Protein AF-A0A8H3J5W1-F1 (afdb_monomer)

Mean predicted aligned error: 7.6 Å

Structure (mmCIF, N/CA/C/O backbone):
data_AF-A0A8H3J5W1-F1
#
_entry.id   AF-A0A8H3J5W1-F1
#
loop_
_atom_site.group_PDB
_atom_site.id
_atom_site.type_symbol
_atom_site.label_atom_id
_atom_site.label_alt_id
_atom_site.label_comp_id
_atom_site.label_asym_id
_atom_site.label_entity_id
_atom_site.label_seq_id
_atom_site.pdbx_PDB_ins_code
_atom_site.Cartn_x
_atom_site.Cartn_y
_atom_site.Cartn_z
_atom_site.occupancy
_atom_site.B_iso_or_equiv
_atom_site.auth_seq_id
_atom_site.auth_comp_id
_atom_site.auth_asym_id
_atom_site.auth_atom_id
_atom_site.pdbx_PDB_model_num
ATOM 1 N N . MET A 1 1 ? 31.456 -1.275 17.017 1.00 35.12 1 MET A N 1
ATOM 2 C CA . MET A 1 1 ? 30.785 -0.032 16.575 1.00 35.12 1 MET A CA 1
ATOM 3 C C . MET A 1 1 ? 30.225 -0.316 15.195 1.00 35.12 1 MET A C 1
ATOM 5 O O . MET A 1 1 ? 30.977 -0.271 14.233 1.00 35.12 1 MET A O 1
ATOM 9 N N . SER A 1 2 ? 28.972 -0.768 15.132 1.00 32.75 2 SER A N 1
ATOM 10 C CA . SER A 1 2 ? 28.334 -1.168 13.875 1.00 32.75 2 SER A CA 1
ATOM 11 C C . SER A 1 2 ? 27.840 0.088 13.162 1.00 32.75 2 SER A C 1
ATOM 13 O O . SER A 1 2 ? 27.071 0.863 13.729 1.00 32.75 2 SER A O 1
ATOM 15 N N . THR A 1 3 ? 28.378 0.346 11.978 1.00 39.34 3 THR A N 1
ATOM 16 C CA . THR A 1 3 ? 28.073 1.515 11.155 1.00 39.34 3 THR A CA 1
ATOM 17 C C . THR A 1 3 ? 26.647 1.376 10.625 1.00 39.34 3 THR A C 1
ATOM 19 O O . THR A 1 3 ? 26.357 0.417 9.914 1.00 39.34 3 THR A O 1
ATOM 22 N N . LEU A 1 4 ? 25.756 2.304 10.986 1.00 40.59 4 LEU A N 1
ATOM 23 C CA . LEU A 1 4 ? 24.394 2.354 10.449 1.00 40.59 4 LEU A CA 1
ATOM 24 C C . LEU A 1 4 ? 24.460 2.455 8.910 1.00 40.59 4 LEU A C 1
ATOM 26 O O . LEU A 1 4 ? 25.230 3.282 8.407 1.00 40.59 4 LEU A O 1
ATOM 30 N N . PRO A 1 5 ? 23.700 1.644 8.148 1.00 47.19 5 PRO A N 1
ATOM 31 C CA . PRO A 1 5 ? 23.577 1.849 6.709 1.00 47.19 5 PRO A CA 1
ATOM 32 C C . PRO A 1 5 ? 22.930 3.222 6.435 1.00 47.19 5 PRO A C 1
ATOM 34 O O . PRO A 1 5 ? 22.242 3.765 7.303 1.00 47.19 5 PRO A O 1
ATOM 37 N N . PRO A 1 6 ? 23.182 3.830 5.263 1.00 50.62 6 PRO A N 1
ATOM 38 C CA . PRO A 1 6 ? 22.786 5.207 4.994 1.00 50.62 6 PRO A CA 1
ATOM 39 C C . PRO A 1 6 ? 21.267 5.397 5.092 1.00 50.62 6 PRO A C 1
ATOM 41 O O . PRO A 1 6 ? 20.489 4.577 4.610 1.00 50.62 6 PRO A O 1
ATOM 44 N N . SER A 1 7 ? 20.863 6.529 5.671 1.00 61.12 7 SER A N 1
ATOM 45 C CA . SER A 1 7 ? 19.486 7.018 5.847 1.00 61.12 7 SER A CA 1
ATOM 46 C C . SER A 1 7 ? 18.760 7.363 4.530 1.00 61.12 7 SER A C 1
ATOM 48 O O . SER A 1 7 ? 17.902 8.243 4.506 1.00 61.12 7 SER A O 1
ATOM 50 N N . SER A 1 8 ? 19.127 6.732 3.416 1.00 70.06 8 SER A N 1
ATOM 51 C CA . SER A 1 8 ? 18.618 7.023 2.077 1.00 70.06 8 SER A CA 1
ATOM 52 C C . SER A 1 8 ? 17.483 6.077 1.677 1.00 70.06 8 SER A C 1
ATOM 54 O O . SER A 1 8 ? 17.463 4.908 2.059 1.00 70.06 8 SER A O 1
ATOM 56 N N . LEU A 1 9 ? 16.546 6.595 0.883 1.00 81.62 9 LEU A N 1
ATOM 57 C CA . LEU A 1 9 ? 15.467 5.818 0.266 1.00 81.62 9 LEU A CA 1
ATOM 58 C C . LEU A 1 9 ? 16.020 4.875 -0.814 1.00 81.62 9 LEU A C 1
ATOM 60 O O . LEU A 1 9 ? 17.091 5.125 -1.370 1.00 81.62 9 LEU A O 1
ATOM 64 N N . SER A 1 10 ? 15.272 3.823 -1.152 1.00 81.94 10 SER A N 1
ATOM 65 C CA . SER A 1 10 ? 15.642 2.915 -2.241 1.00 81.94 10 SER A CA 1
ATOM 66 C C . SER A 1 10 ? 15.654 3.607 -3.614 1.00 81.94 10 SER A C 1
ATOM 68 O O . SER A 1 10 ? 14.622 4.057 -4.126 1.00 81.94 10 SER A O 1
ATOM 70 N N . GLU A 1 11 ? 16.829 3.639 -4.250 1.00 83.25 11 GLU A N 1
ATOM 71 C CA . GLU A 1 11 ? 17.053 4.283 -5.553 1.00 83.25 11 GLU A CA 1
ATOM 72 C C . GLU A 1 11 ? 16.350 3.552 -6.710 1.00 83.25 11 GLU A C 1
ATOM 74 O O . GLU A 1 11 ? 15.863 4.183 -7.649 1.00 83.25 11 GLU A O 1
ATOM 79 N N . SER A 1 12 ? 16.222 2.224 -6.624 1.00 91.19 12 SER A N 1
ATOM 80 C CA . SER A 1 12 ? 15.598 1.396 -7.667 1.00 91.19 12 SER A CA 1
ATOM 81 C C . SER A 1 12 ? 14.166 0.989 -7.303 1.00 91.19 12 SER A C 1
ATOM 83 O O . SER A 1 12 ? 13.868 0.776 -6.121 1.00 91.19 12 SER A O 1
ATOM 85 N N . PRO A 1 13 ? 13.248 0.900 -8.282 1.00 93.50 13 PRO A N 1
ATOM 86 C CA . PRO A 1 13 ? 11.902 0.420 -8.010 1.00 93.50 13 PRO A CA 1
ATOM 87 C C . PRO A 1 13 ? 11.916 -1.071 -7.637 1.00 93.50 13 PRO A C 1
ATOM 89 O O . PRO A 1 13 ? 12.803 -1.809 -8.077 1.00 93.50 13 PRO A O 1
ATOM 92 N N . PRO A 1 14 ? 10.940 -1.540 -6.842 1.00 94.25 14 PRO A N 1
ATOM 93 C CA . PRO A 1 14 ? 10.837 -2.954 -6.510 1.00 94.25 14 PRO A CA 1
ATOM 94 C C . PRO A 1 14 ? 10.548 -3.793 -7.759 1.00 94.25 14 PRO A C 1
ATOM 96 O O . PRO A 1 14 ? 9.810 -3.340 -8.637 1.00 94.25 14 PRO A O 1
ATOM 99 N N . PRO A 1 15 ? 11.058 -5.033 -7.859 1.00 94.56 15 PRO A N 1
ATOM 100 C CA . PRO A 1 15 ? 10.679 -5.917 -8.956 1.00 94.56 15 PRO A CA 1
ATOM 101 C C . PRO A 1 15 ? 9.172 -6.197 -8.911 1.00 94.56 15 PRO A C 1
ATOM 103 O O . PRO A 1 15 ? 8.567 -6.203 -7.842 1.00 94.56 15 PRO A O 1
ATOM 106 N N . LEU A 1 16 ? 8.555 -6.494 -10.056 1.00 93.25 16 LEU A N 1
ATOM 107 C CA . LEU A 1 16 ? 7.112 -6.757 -10.123 1.00 93.25 16 LEU A CA 1
ATOM 108 C C . LEU A 1 16 ? 6.660 -7.855 -9.145 1.00 93.25 16 LEU A C 1
ATOM 110 O O . LEU A 1 16 ? 5.647 -7.700 -8.468 1.00 93.25 16 LEU A O 1
ATOM 114 N N . SER A 1 17 ? 7.454 -8.920 -9.013 1.00 94.12 17 SER A N 1
ATOM 115 C CA . SER A 1 17 ? 7.183 -10.026 -8.090 1.00 94.12 17 SER A CA 1
ATOM 116 C C . SER A 1 17 ? 7.111 -9.589 -6.624 1.00 94.12 17 SER A C 1
ATOM 118 O O . SER A 1 17 ? 6.420 -10.224 -5.833 1.00 94.12 17 SER A O 1
ATOM 120 N N . PHE A 1 18 ? 7.789 -8.496 -6.257 1.00 94.50 18 PHE A N 1
ATOM 121 C CA . PHE A 1 18 ? 7.660 -7.891 -4.936 1.00 94.50 18 PHE A CA 1
ATOM 122 C C . PHE A 1 18 ? 6.289 -7.239 -4.772 1.00 94.50 18 PHE A C 1
ATOM 124 O O . PHE A 1 18 ? 5.660 -7.436 -3.750 1.00 94.50 18 PHE A O 1
ATOM 131 N N . LEU A 1 19 ? 5.774 -6.517 -5.767 1.00 94.69 19 LEU A N 1
ATOM 132 C CA . LEU A 1 19 ? 4.463 -5.865 -5.664 1.00 94.69 19 LEU A CA 1
ATOM 133 C C . LEU A 1 19 ? 3.300 -6.875 -5.626 1.00 94.69 19 LEU A C 1
ATOM 135 O O . LEU A 1 19 ? 2.354 -6.686 -4.863 1.00 94.69 19 LEU A O 1
ATOM 139 N N . THR A 1 20 ? 3.362 -7.956 -6.408 1.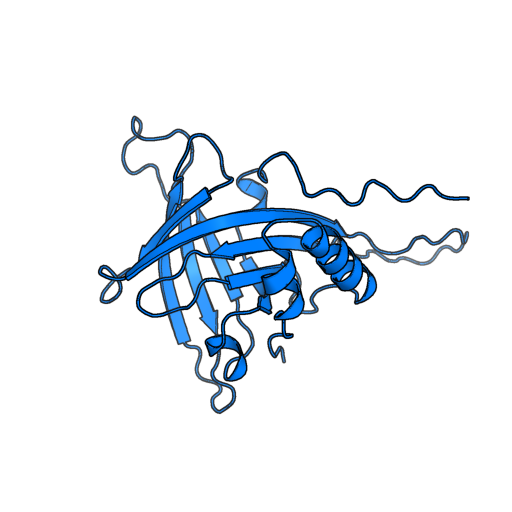00 96.12 20 THR A N 1
ATOM 140 C CA . THR A 1 20 ? 2.256 -8.927 -6.528 1.00 96.12 20 THR A CA 1
ATOM 141 C C . THR A 1 20 ? 1.896 -9.623 -5.211 1.00 96.12 20 THR A C 1
ATOM 143 O O . THR A 1 20 ? 2.741 -9.810 -4.332 1.00 96.12 20 THR A O 1
ATOM 146 N N . GLY A 1 21 ? 0.637 -10.042 -5.072 1.00 96.94 21 GLY A N 1
ATOM 147 C CA . GLY A 1 21 ? 0.104 -10.683 -3.868 1.00 96.94 21 GLY A CA 1
ATOM 148 C C . GLY A 1 21 ? -0.575 -9.700 -2.914 1.00 96.94 21 GLY A C 1
ATOM 149 O O . GLY A 1 21 ? -0.900 -8.574 -3.289 1.00 96.94 21 GLY A O 1
ATOM 150 N N . SER A 1 22 ? -0.829 -10.148 -1.683 1.00 97.50 22 SER A N 1
ATOM 151 C CA . SER A 1 22 ? -1.516 -9.341 -0.671 1.00 97.50 22 SER A CA 1
ATOM 152 C C . SER A 1 22 ? -0.554 -8.516 0.185 1.00 97.50 22 SER A C 1
ATOM 154 O O . SER A 1 22 ? 0.555 -8.950 0.502 1.00 97.50 22 SER A O 1
ATOM 156 N N . TRP A 1 23 ? -1.038 -7.348 0.592 1.00 97.88 23 TRP A N 1
ATOM 157 C CA . TRP A 1 23 ? -0.398 -6.379 1.468 1.00 97.88 23 TRP A CA 1
ATOM 158 C C . TRP A 1 23 ? -1.415 -5.851 2.475 1.00 97.88 23 TRP A C 1
ATOM 160 O O . TRP A 1 23 ? -2.570 -5.617 2.127 1.00 97.88 23 TRP A O 1
ATOM 170 N N . TYR A 1 24 ? -0.994 -5.629 3.711 1.00 97.69 24 TYR A N 1
ATOM 171 C CA . TYR A 1 24 ? -1.766 -4.926 4.727 1.00 97.69 24 TYR A CA 1
ATOM 172 C C . TYR A 1 24 ? -1.291 -3.483 4.827 1.00 97.69 24 TYR A C 1
ATOM 174 O O . TYR A 1 24 ? -0.089 -3.236 4.909 1.00 97.69 24 TYR A O 1
ATOM 182 N N . VAL A 1 25 ? -2.230 -2.539 4.872 1.00 97.88 25 VAL A N 1
ATOM 183 C CA . VAL A 1 25 ? -1.915 -1.139 5.179 1.00 97.88 25 VAL A CA 1
ATOM 184 C C . VAL A 1 25 ? -1.840 -0.995 6.694 1.00 97.88 25 VAL A C 1
ATOM 186 O O . VAL A 1 25 ? -2.838 -1.193 7.387 1.00 97.88 25 VAL A O 1
ATOM 189 N N . THR A 1 26 ? -0.654 -0.685 7.215 1.00 96.81 26 THR A N 1
ATOM 190 C CA . THR A 1 26 ? -0.397 -0.617 8.666 1.00 96.81 26 THR A CA 1
ATOM 191 C C . THR A 1 26 ? -0.264 0.811 9.169 1.00 96.81 26 THR A C 1
ATOM 193 O O . THR A 1 26 ? -0.678 1.102 10.288 1.00 96.81 26 THR A O 1
ATOM 196 N N . TYR A 1 27 ? 0.219 1.721 8.326 1.00 97.25 27 TYR A N 1
ATOM 197 C CA . TYR A 1 27 ? 0.215 3.157 8.585 1.00 97.25 27 TYR A CA 1
ATOM 198 C C . TYR A 1 27 ? -0.298 3.905 7.367 1.00 97.25 27 TYR A C 1
ATOM 200 O O . TYR A 1 27 ? -0.093 3.465 6.238 1.00 97.25 27 TYR A O 1
ATOM 208 N N . SER A 1 28 ? -0.940 5.045 7.598 1.00 97.56 28 SER A N 1
ATOM 209 C CA . SER A 1 28 ? -1.439 5.896 6.525 1.00 97.56 28 SER A CA 1
ATOM 210 C C . SER A 1 28 ? -1.547 7.353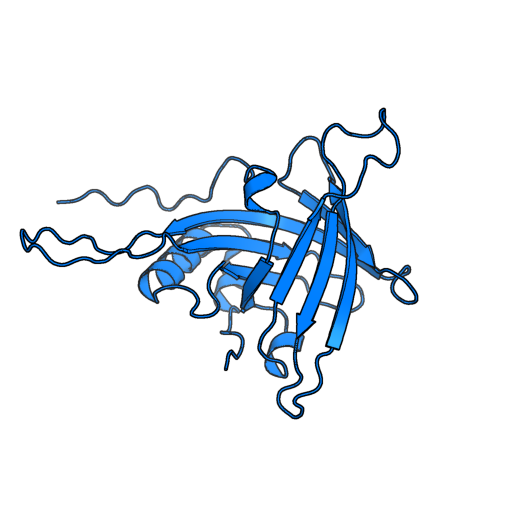 6.951 1.00 97.56 28 SER A C 1
ATOM 212 O O . SER A 1 28 ? -1.649 7.660 8.139 1.00 97.56 28 SER A O 1
ATOM 214 N N . THR A 1 29 ? -1.555 8.261 5.981 1.00 96.69 29 THR A N 1
ATOM 215 C CA . THR A 1 29 ? -1.987 9.652 6.165 1.00 96.69 29 THR A CA 1
ATOM 216 C C . THR A 1 29 ? -3.421 9.902 5.678 1.00 96.69 29 THR A C 1
ATOM 218 O O . THR A 1 29 ? -3.970 10.978 5.924 1.00 96.69 29 THR A O 1
ATOM 221 N N . LEU A 1 30 ? -4.054 8.942 4.995 1.00 95.31 30 LEU A N 1
ATOM 222 C CA . LEU A 1 30 ? -5.377 9.094 4.390 1.00 95.31 30 LEU A CA 1
ATOM 223 C C . LEU A 1 30 ? -6.479 9.045 5.464 1.00 95.31 30 LEU A C 1
ATOM 225 O O . LEU A 1 30 ? -6.696 7.997 6.074 1.00 95.31 30 LEU A O 1
ATOM 229 N N . PRO A 1 31 ? -7.248 10.132 5.687 1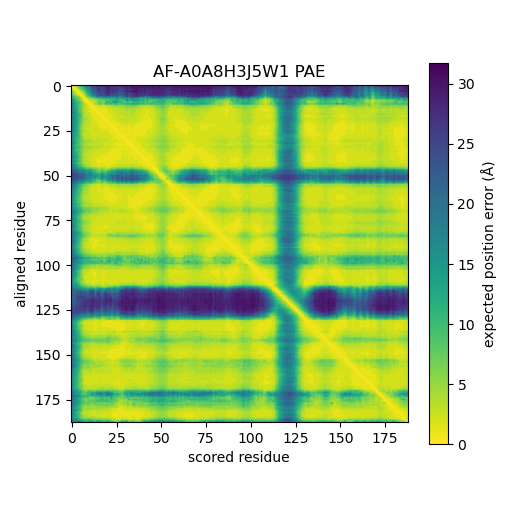.00 94.75 31 PRO A N 1
ATOM 230 C CA . PRO A 1 31 ? -8.199 10.204 6.799 1.00 94.75 31 PRO A CA 1
ATOM 231 C C . PRO A 1 31 ? -9.271 9.115 6.798 1.00 94.75 31 PRO A C 1
ATOM 233 O O . PRO A 1 31 ? -9.753 8.744 7.864 1.00 94.75 31 PRO A O 1
ATOM 236 N N . MET A 1 32 ? -9.631 8.582 5.627 1.00 94.25 32 MET A N 1
ATOM 237 C CA . MET A 1 32 ? -10.650 7.539 5.526 1.00 94.25 32 MET A CA 1
ATOM 238 C C . MET A 1 32 ? -10.279 6.267 6.294 1.00 94.25 32 MET A C 1
ATOM 240 O O . MET A 1 32 ? -11.175 5.568 6.753 1.00 94.25 32 MET A O 1
ATOM 244 N N . TRP A 1 33 ? -8.994 5.975 6.507 1.00 96.81 33 TRP A N 1
ATOM 245 C CA . TRP A 1 33 ? -8.581 4.798 7.276 1.00 96.81 33 TRP A CA 1
ATOM 246 C C . TRP A 1 33 ? -8.707 4.961 8.792 1.00 96.81 33 TRP A C 1
ATOM 248 O O . TRP A 1 33 ? -8.592 3.970 9.503 1.00 96.81 33 TRP A O 1
ATOM 258 N N . LYS A 1 34 ? -9.031 6.158 9.300 1.00 97.00 34 LYS A N 1
ATOM 259 C CA . LYS A 1 34 ? -9.279 6.377 10.738 1.00 97.00 34 LYS A CA 1
ATOM 260 C C . LYS A 1 34 ? -10.555 5.700 11.238 1.00 97.00 34 LYS A C 1
ATOM 262 O O . LYS A 1 34 ? -10.616 5.301 12.393 1.00 97.00 34 LYS A O 1
ATOM 267 N N . ASP A 1 35 ? -11.544 5.540 10.358 1.00 97.12 35 ASP A N 1
ATOM 268 C CA . ASP A 1 35 ? -12.843 4.934 10.678 1.00 97.12 35 ASP A CA 1
ATOM 269 C C . ASP A 1 35 ? -12.988 3.509 10.107 1.00 97.12 35 ASP A C 1
ATOM 271 O O . ASP A 1 35 ? -14.088 2.943 10.069 1.00 97.12 35 ASP A O 1
ATOM 275 N N . ASN A 1 36 ? -11.883 2.907 9.651 1.00 98.00 36 ASN A N 1
ATOM 276 C CA . ASN A 1 36 ? -11.842 1.568 9.067 1.00 98.00 36 ASN A CA 1
ATOM 277 C C . ASN A 1 36 ? -10.701 0.728 9.668 1.00 98.00 36 ASN A C 1
ATOM 279 O O . ASN A 1 36 ? -9.806 1.239 10.332 1.00 98.00 36 ASN A O 1
ATOM 283 N N . ARG A 1 37 ? -10.748 -0.585 9.442 1.00 97.88 37 ARG A N 1
ATOM 284 C CA . ARG A 1 37 ? -9.752 -1.554 9.907 1.00 97.88 37 ARG A CA 1
ATOM 285 C C . ARG A 1 37 ? -9.498 -2.652 8.886 1.00 97.88 37 ARG A C 1
ATOM 287 O O . ARG A 1 37 ? -10.283 -2.822 7.949 1.00 97.88 37 ARG A O 1
ATOM 294 N N . ASN A 1 38 ? -8.458 -3.446 9.146 1.00 97.06 38 ASN A N 1
ATOM 295 C CA . ASN A 1 38 ? -8.116 -4.647 8.376 1.00 97.06 38 ASN A CA 1
ATOM 296 C C . ASN A 1 38 ? -7.971 -4.353 6.875 1.00 97.06 38 ASN A C 1
ATOM 298 O O . ASN A 1 38 ? -8.428 -5.133 6.041 1.00 97.06 38 ASN A O 1
ATOM 302 N N . VAL A 1 39 ? -7.374 -3.203 6.547 1.00 98.19 39 VAL A N 1
ATOM 303 C CA . VAL A 1 39 ? -7.182 -2.766 5.164 1.00 98.19 39 VAL A CA 1
ATOM 304 C C . VAL A 1 39 ? -6.150 -3.675 4.503 1.00 98.19 39 VAL A C 1
ATOM 306 O O . VAL A 1 39 ? -4.991 -3.720 4.922 1.00 98.19 39 VAL A O 1
ATOM 309 N N . ARG A 1 40 ? -6.585 -4.409 3.482 1.00 98.19 40 ARG A N 1
ATOM 310 C CA . ARG A 1 40 ? -5.766 -5.325 2.693 1.00 98.19 40 ARG A CA 1
ATOM 311 C C . ARG A 1 40 ? -5.879 -4.972 1.222 1.00 98.19 40 ARG A C 1
ATOM 313 O O . ARG A 1 40 ? -6.981 -4.783 0.727 1.00 98.19 40 ARG A O 1
ATOM 320 N N . ILE A 1 41 ? -4.756 -4.934 0.528 1.00 98.38 41 ILE A N 1
ATOM 321 C CA . ILE A 1 41 ? -4.675 -4.691 -0.908 1.00 98.38 41 ILE A CA 1
ATOM 322 C C . ILE A 1 41 ? -4.085 -5.934 -1.557 1.00 98.38 41 ILE A C 1
ATOM 324 O O . ILE A 1 41 ? -3.131 -6.502 -1.033 1.00 98.38 41 ILE A O 1
ATOM 328 N N . THR A 1 42 ? -4.665 -6.398 -2.659 1.00 98.56 42 THR A N 1
ATOM 329 C CA . THR A 1 42 ? -4.162 -7.557 -3.400 1.00 98.56 42 THR A CA 1
ATOM 330 C C . THR A 1 42 ? -3.940 -7.192 -4.854 1.00 98.56 42 THR A C 1
ATOM 332 O O . THR A 1 42 ? -4.891 -6.851 -5.552 1.00 98.56 42 THR A O 1
ATOM 335 N N . TYR A 1 43 ? -2.693 -7.335 -5.302 1.00 98.12 43 TYR A N 1
ATOM 336 C CA . TYR A 1 43 ? -2.282 -7.083 -6.678 1.00 98.12 43 TYR A CA 1
ATOM 337 C C . TYR A 1 43 ? -2.113 -8.395 -7.444 1.00 98.12 43 TYR A C 1
ATOM 339 O O . TYR A 1 43 ? -1.307 -9.247 -7.057 1.00 98.12 43 TYR A O 1
ATOM 347 N N . THR A 1 44 ? -2.845 -8.553 -8.548 1.00 97.94 44 THR A N 1
ATOM 348 C CA . THR A 1 44 ? -2.760 -9.739 -9.419 1.00 97.94 44 THR A CA 1
ATOM 349 C C . THR A 1 44 ? -2.390 -9.337 -10.837 1.00 97.94 44 THR A C 1
ATOM 351 O O . THR A 1 44 ? -3.047 -8.483 -11.424 1.00 97.94 44 THR A O 1
ATOM 354 N N . GLU A 1 45 ? -1.372 -9.965 -11.425 1.00 96.00 45 GLU A N 1
ATOM 355 C CA . GLU A 1 45 ? -1.004 -9.700 -12.817 1.00 96.00 45 GLU A CA 1
ATOM 356 C C . GLU A 1 45 ? -2.164 -9.995 -13.772 1.00 96.00 45 GLU A C 1
ATOM 358 O O . GLU A 1 45 ? -2.776 -11.066 -13.747 1.00 96.00 45 GLU A O 1
ATOM 363 N N . LEU A 1 46 ? -2.461 -9.032 -14.641 1.00 93.00 46 LEU A N 1
ATOM 364 C CA . LEU A 1 46 ? -3.417 -9.204 -15.720 1.00 93.00 46 LEU A CA 1
ATOM 365 C C . LEU A 1 46 ? -2.693 -9.626 -16.999 1.00 93.00 46 LEU A C 1
ATOM 367 O O . LEU A 1 46 ? -1.611 -9.111 -17.298 1.00 93.00 46 LEU A O 1
ATOM 371 N N . PRO A 1 47 ? -3.324 -10.480 -17.825 1.00 86.38 47 PRO A N 1
ATOM 372 C CA . PRO A 1 47 ? -2.810 -10.790 -19.148 1.00 86.38 47 PRO A CA 1
ATOM 373 C C . PRO A 1 47 ? -2.547 -9.516 -19.970 1.00 86.38 47 PRO A C 1
ATOM 375 O O . PRO A 1 47 ? -3.298 -8.535 -19.843 1.00 86.38 47 PRO A O 1
ATOM 378 N N . PRO A 1 48 ? -1.534 -9.522 -20.857 1.00 78.38 48 PRO A N 1
ATOM 379 C CA . PRO A 1 48 ? -1.238 -8.384 -21.712 1.00 78.38 48 PRO A CA 1
ATOM 380 C C . PRO A 1 48 ? -2.478 -7.972 -22.505 1.00 78.38 48 PRO A C 1
ATOM 382 O O . PRO A 1 48 ? -3.049 -8.759 -23.257 1.00 78.38 48 PRO A O 1
ATOM 385 N N . SER A 1 49 ? -2.899 -6.718 -22.353 1.00 71.00 49 SER A N 1
ATOM 386 C CA . SER A 1 49 ? -4.058 -6.199 -23.094 1.00 71.00 49 SER A CA 1
ATOM 387 C C . SER A 1 49 ? -3.767 -5.934 -24.569 1.00 71.00 49 SER A C 1
ATOM 389 O O . SER A 1 49 ? -4.675 -5.942 -25.395 1.00 71.00 49 SER A O 1
ATOM 391 N N . ASN A 1 50 ? -2.489 -5.721 -24.882 1.00 69.75 50 ASN A N 1
ATOM 392 C CA . ASN A 1 50 ? -1.916 -5.666 -26.214 1.00 69.75 50 ASN A CA 1
ATOM 393 C C . ASN A 1 50 ? -0.435 -6.080 -26.079 1.00 69.75 50 ASN A C 1
ATOM 395 O O . ASN A 1 50 ? 0.285 -5.416 -25.330 1.00 69.75 50 ASN A O 1
ATOM 399 N N . PRO A 1 51 ? 0.037 -7.128 -26.780 1.00 62.94 51 PRO A N 1
ATOM 400 C CA . PRO A 1 51 ? 1.430 -7.584 -26.714 1.00 62.94 51 PRO A CA 1
ATOM 401 C C . PRO A 1 51 ? 2.481 -6.511 -27.050 1.00 62.94 51 PRO A C 1
ATOM 403 O O . PRO A 1 51 ? 3.644 -6.681 -26.710 1.00 62.94 51 PRO A O 1
ATOM 406 N N . ALA A 1 52 ? 2.088 -5.418 -27.713 1.00 66.56 52 ALA A N 1
ATOM 407 C CA . ALA A 1 52 ? 2.984 -4.342 -28.137 1.00 66.56 52 ALA A CA 1
ATOM 408 C C . ALA A 1 52 ? 2.998 -3.100 -27.217 1.00 66.56 52 ALA A C 1
ATOM 410 O O . ALA A 1 52 ? 3.732 -2.160 -27.504 1.00 66.56 52 ALA A O 1
ATOM 411 N N . ALA A 1 53 ? 2.167 -3.041 -26.165 1.00 63.09 53 ALA A N 1
ATOM 412 C CA . ALA A 1 53 ? 1.904 -1.789 -25.437 1.00 63.09 53 ALA A CA 1
ATOM 413 C C . ALA A 1 53 ? 2.809 -1.527 -24.216 1.00 63.09 53 ALA A C 1
ATOM 415 O O . ALA A 1 53 ? 3.048 -0.370 -23.891 1.00 63.09 53 ALA A O 1
ATOM 416 N N . SER A 1 54 ? 3.299 -2.566 -23.537 1.00 67.81 54 SER A N 1
ATOM 417 C CA . SER A 1 54 ? 4.291 -2.474 -22.453 1.00 67.81 54 SER A CA 1
ATOM 418 C C . SER A 1 54 ? 4.817 -3.873 -22.134 1.00 67.81 54 SER A C 1
ATOM 420 O O . SER A 1 54 ? 4.067 -4.846 -22.233 1.00 67.81 54 SER A O 1
ATOM 422 N N . SER A 1 55 ? 6.089 -3.985 -21.747 1.00 81.44 55 SER A N 1
ATOM 423 C CA . SER A 1 55 ? 6.650 -5.226 -21.196 1.00 81.44 55 SER A CA 1
ATOM 424 C C . SER A 1 55 ? 6.198 -5.486 -19.756 1.00 81.44 55 SER A C 1
ATOM 426 O O . SER A 1 55 ? 6.307 -6.615 -19.285 1.00 81.44 55 SER A O 1
ATOM 428 N N . ILE A 1 56 ? 5.691 -4.460 -19.065 1.00 89.50 56 ILE A N 1
ATOM 429 C CA . ILE A 1 56 ? 5.205 -4.558 -17.690 1.00 89.50 56 ILE A CA 1
ATOM 430 C C . ILE A 1 56 ? 3.692 -4.821 -17.731 1.00 89.50 56 ILE A C 1
ATOM 432 O O . ILE A 1 56 ? 2.951 -4.038 -18.342 1.00 89.50 56 ILE A O 1
ATOM 436 N N . PRO A 1 57 ? 3.205 -5.915 -17.117 1.00 92.31 57 PRO A N 1
ATOM 437 C CA . PRO A 1 57 ? 1.784 -6.219 -17.078 1.00 92.31 57 PRO A CA 1
ATOM 438 C C . PRO A 1 57 ? 1.029 -5.188 -16.234 1.00 92.31 57 PRO A C 1
ATOM 440 O O . PRO A 1 57 ? 1.553 -4.608 -15.285 1.00 92.31 57 PRO A O 1
ATOM 443 N N . ARG A 1 58 ? -0.245 -4.986 -16.576 1.00 94.75 58 ARG A N 1
ATOM 444 C CA . ARG A 1 58 ? -1.184 -4.273 -15.700 1.00 94.75 58 ARG A CA 1
ATOM 445 C C . ARG A 1 58 ? -1.554 -5.158 -14.519 1.00 94.75 58 ARG A C 1
ATOM 447 O O . ARG A 1 58 ? -1.491 -6.380 -14.642 1.00 94.75 58 ARG A O 1
ATOM 454 N N . LEU A 1 59 ? -2.030 -4.559 -13.437 1.00 96.69 59 LEU A N 1
ATOM 455 C CA . LEU A 1 59 ? -2.440 -5.295 -12.243 1.00 96.69 59 LEU A CA 1
ATOM 456 C C . LEU A 1 59 ? -3.936 -5.117 -11.982 1.00 96.69 59 LEU A C 1
ATOM 458 O O . LEU A 1 59 ? -4.486 -4.033 -12.154 1.00 96.69 59 LEU A O 1
ATOM 462 N N . ASP A 1 60 ? -4.603 -6.203 -11.608 1.00 97.62 60 ASP A N 1
ATOM 463 C CA . ASP A 1 60 ? -5.865 -6.162 -10.882 1.00 97.62 60 ASP A CA 1
ATOM 464 C C . ASP A 1 60 ? -5.563 -5.710 -9.459 1.00 97.62 60 ASP A C 1
ATOM 466 O O . ASP A 1 60 ? -4.704 -6.309 -8.812 1.00 97.62 60 ASP A O 1
ATOM 470 N N . ASP A 1 61 ? -6.262 -4.679 -9.000 1.00 97.94 61 ASP A N 1
ATOM 471 C CA . ASP A 1 61 ? -6.161 -4.171 -7.635 1.00 97.94 61 ASP A CA 1
ATOM 472 C C . ASP A 1 61 ? -7.482 -4.411 -6.907 1.00 97.94 61 ASP A C 1
ATOM 474 O O . ASP A 1 61 ? -8.538 -3.910 -7.320 1.00 97.94 61 ASP A O 1
ATOM 478 N N . LEU A 1 62 ? -7.407 -5.193 -5.831 1.00 98.25 62 LEU A N 1
ATOM 479 C CA . LEU A 1 62 ? -8.488 -5.440 -4.893 1.00 98.25 62 LEU A CA 1
ATOM 480 C C . LEU A 1 62 ? -8.119 -4.917 -3.503 1.00 98.25 62 LEU A C 1
ATOM 482 O O . LEU A 1 62 ? -7.361 -5.557 -2.773 1.00 98.25 62 LEU A O 1
ATOM 486 N N . VAL A 1 63 ? -8.751 -3.815 -3.105 1.00 97.81 63 VAL A N 1
ATOM 487 C CA . VAL A 1 63 ? -8.714 -3.300 -1.735 1.00 97.81 63 VAL A CA 1
ATOM 488 C C . VAL A 1 63 ? -9.918 -3.821 -0.958 1.00 97.81 63 VAL A C 1
ATOM 490 O O . VAL A 1 63 ? -11.066 -3.629 -1.361 1.00 97.81 63 VAL A O 1
ATOM 493 N N . GLU A 1 64 ? -9.671 -4.420 0.196 1.00 98.19 64 GLU A N 1
ATOM 494 C CA . GLU A 1 64 ? -10.667 -4.912 1.140 1.00 98.19 64 GLU A CA 1
ATOM 495 C C . GLU A 1 64 ? -10.483 -4.235 2.495 1.00 98.19 64 GLU A C 1
ATOM 497 O O . GLU A 1 64 ? -9.362 -4.065 2.966 1.00 98.19 64 GLU A O 1
ATOM 502 N N . TYR A 1 65 ? -11.580 -3.853 3.143 1.00 98.12 65 TYR A N 1
ATOM 503 C CA . TYR A 1 65 ? -11.540 -3.248 4.476 1.00 98.12 65 TYR A CA 1
ATOM 504 C C . TYR A 1 65 ? -12.879 -3.395 5.201 1.00 98.12 65 TYR A C 1
ATO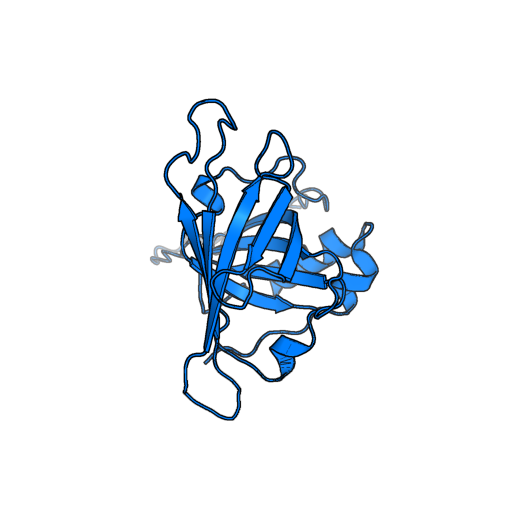M 506 O O . TYR A 1 65 ? -13.907 -3.714 4.598 1.00 98.12 65 TYR A O 1
ATOM 514 N N . GLN A 1 66 ? -12.889 -3.124 6.506 1.00 98.25 66 GLN A N 1
ATOM 515 C CA . GLN A 1 66 ? -14.099 -3.138 7.332 1.00 98.25 66 GLN A CA 1
ATOM 516 C C . GLN A 1 66 ? -14.275 -1.793 8.053 1.00 98.25 66 GLN A C 1
ATOM 518 O O . GLN A 1 66 ? -13.327 -1.332 8.688 1.00 98.25 66 GLN A O 1
ATOM 523 N N . PRO A 1 67 ? -15.463 -1.160 8.026 1.00 98.06 67 PRO A N 1
ATOM 524 C CA . PRO A 1 67 ? -15.753 -0.009 8.887 1.00 98.06 67 PRO A CA 1
ATOM 525 C C . PRO A 1 67 ? -15.656 -0.389 10.360 1.00 98.06 67 PRO A C 1
ATOM 527 O O . PRO A 1 67 ? -16.166 -1.439 10.726 1.00 98.06 67 PRO A O 1
ATOM 530 N N . LEU A 1 68 ? -15.102 0.457 11.234 1.00 97.50 68 LEU A N 1
ATOM 531 C CA . LEU A 1 68 ? -14.988 0.148 12.673 1.00 97.50 68 LEU A CA 1
ATOM 532 C C . LEU A 1 68 ? -16.330 -0.232 13.324 1.00 97.50 68 LEU A C 1
ATOM 534 O O . LEU A 1 68 ? -16.371 -1.086 14.201 1.00 97.50 68 LEU A O 1
ATOM 538 N N . ALA A 1 69 ? -17.432 0.339 12.837 1.00 97.12 69 ALA A N 1
ATOM 539 C CA . ALA A 1 69 ? -18.786 0.074 13.321 1.00 97.12 69 ALA A CA 1
ATOM 540 C C . ALA A 1 69 ? -19.474 -1.163 12.694 1.00 97.12 69 ALA A C 1
ATOM 542 O O . ALA A 1 69 ? -20.673 -1.359 12.890 1.00 97.12 69 ALA A O 1
ATOM 543 N N . SER A 1 70 ? -18.782 -1.969 11.880 1.00 97.12 70 SER A N 1
ATOM 544 C CA . SER A 1 70 ? -19.372 -3.124 11.189 1.00 97.12 70 SER A CA 1
ATOM 545 C C . SER A 1 70 ? -18.353 -4.233 10.920 1.00 97.12 70 SER A C 1
ATOM 547 O O . SER A 1 70 ? -17.170 -3.977 10.730 1.00 97.12 70 SER A O 1
ATOM 549 N N . ASP A 1 71 ? -18.815 -5.479 10.825 1.00 95.81 71 ASP A N 1
ATOM 550 C CA . ASP A 1 71 ? -17.999 -6.606 10.344 1.00 95.81 71 ASP A CA 1
ATOM 551 C C . ASP A 1 71 ? -18.123 -6.837 8.835 1.00 95.81 71 ASP A C 1
ATOM 553 O O . ASP A 1 71 ? -17.429 -7.684 8.267 1.00 95.81 71 ASP A O 1
ATOM 557 N N . LYS A 1 72 ? -18.983 -6.074 8.148 1.00 97.69 72 LYS A N 1
ATOM 558 C CA . LYS A 1 72 ? -19.146 -6.198 6.701 1.00 97.69 72 LYS A CA 1
ATOM 559 C C . LYS A 1 72 ? -17.867 -5.769 5.983 1.00 97.69 72 LYS A C 1
ATOM 561 O O . LYS A 1 72 ? -17.440 -4.621 6.098 1.00 97.69 72 LYS A O 1
ATOM 566 N N . ILE A 1 73 ? -17.331 -6.674 5.168 1.00 98.06 73 ILE A N 1
ATOM 567 C CA . ILE A 1 73 ? -16.220 -6.387 4.261 1.00 98.06 73 ILE A CA 1
ATOM 568 C C . ILE A 1 73 ? -16.731 -5.506 3.116 1.00 98.06 73 ILE A C 1
ATOM 570 O O . ILE A 1 73 ? -17.736 -5.812 2.465 1.00 98.06 73 ILE A O 1
ATOM 574 N N . LYS A 1 74 ? -16.048 -4.385 2.898 1.00 97.56 74 LYS A N 1
ATOM 575 C CA . LYS A 1 74 ? -16.195 -3.517 1.731 1.00 97.56 74 LYS A CA 1
ATOM 576 C C . LYS A 1 74 ? -15.031 -3.757 0.783 1.00 97.56 74 LYS A C 1
ATOM 578 O O . LYS A 1 74 ? -13.926 -4.046 1.234 1.00 97.56 74 LYS A O 1
ATOM 583 N N . THR A 1 75 ? -15.293 -3.596 -0.510 1.00 97.12 75 THR A N 1
ATOM 584 C CA . THR A 1 75 ? -14.285 -3.760 -1.555 1.00 97.12 75 THR A CA 1
ATOM 585 C C . THR A 1 75 ? -14.204 -2.530 -2.449 1.00 97.12 75 THR A C 1
ATOM 587 O O . THR A 1 75 ? -15.208 -1.862 -2.715 1.00 97.12 75 THR A O 1
ATOM 590 N N . VAL A 1 76 ? -12.997 -2.234 -2.916 1.00 95.56 76 VAL A N 1
ATOM 591 C CA . VAL A 1 76 ? -12.713 -1.294 -3.999 1.00 95.56 76 VAL A CA 1
ATOM 592 C C . VAL A 1 76 ? -11.869 -2.051 -5.011 1.00 95.56 76 VAL A C 1
ATOM 594 O O . VAL A 1 76 ? -10.877 -2.669 -4.649 1.00 95.56 76 VAL A O 1
ATOM 597 N N . HIS A 1 77 ? -12.305 -2.047 -6.268 1.00 96.81 77 HIS A N 1
ATOM 598 C CA . HIS A 1 77 ? -11.617 -2.753 -7.344 1.00 96.81 77 HIS A CA 1
ATOM 599 C C . HIS A 1 77 ? -11.149 -1.760 -8.399 1.00 96.81 77 HIS A C 1
ATOM 601 O O . HIS A 1 77 ? -11.927 -0.887 -8.809 1.00 96.81 77 HIS A O 1
ATOM 607 N N . GLY A 1 78 ? -9.937 -1.953 -8.902 1.00 96.44 78 GLY A N 1
ATOM 608 C CA . GLY A 1 78 ? -9.348 -1.142 -9.956 1.00 96.44 78 GLY A CA 1
ATOM 609 C C . GLY A 1 78 ? -8.404 -1.917 -10.865 1.00 96.44 78 GLY A C 1
ATOM 610 O O . GLY A 1 78 ? -8.346 -3.148 -10.844 1.00 96.44 78 GLY A O 1
ATOM 611 N N . ILE A 1 79 ? -7.746 -1.175 -11.747 1.00 96.62 79 ILE A N 1
ATOM 612 C CA . ILE A 1 79 ? -6.637 -1.643 -12.571 1.00 96.62 79 ILE A CA 1
ATOM 613 C C . ILE A 1 79 ? -5.511 -0.632 -12.438 1.00 96.62 79 ILE A C 1
ATOM 615 O O . ILE A 1 79 ? -5.732 0.537 -12.759 1.00 96.62 79 ILE A O 1
ATOM 619 N N . ASP A 1 80 ? -4.324 -1.102 -12.080 1.00 96.75 80 ASP A N 1
ATOM 620 C CA . ASP A 1 80 ? -3.092 -0.327 -12.178 1.00 96.75 80 ASP A CA 1
ATOM 621 C C . ASP A 1 80 ? -2.433 -0.549 -13.533 1.00 96.75 80 ASP A C 1
ATOM 623 O O . ASP A 1 80 ? -2.272 -1.681 -14.005 1.00 96.75 80 ASP A O 1
ATOM 627 N N . SER A 1 81 ? -2.051 0.547 -14.177 1.00 95.12 81 SER A N 1
ATOM 628 C CA . SER A 1 81 ? -1.223 0.543 -15.382 1.00 95.12 81 SER A CA 1
ATOM 629 C C . SER A 1 81 ? 0.116 1.206 -15.073 1.00 95.12 81 SER A C 1
ATOM 631 O O . SER A 1 81 ? 0.109 2.236 -14.408 1.00 95.12 81 SER A O 1
ATOM 633 N N . PRO A 1 82 ? 1.252 0.666 -15.541 1.00 94.00 82 PRO A N 1
ATOM 634 C CA . PRO A 1 82 ? 2.544 1.311 -15.325 1.00 94.00 82 PRO A CA 1
ATOM 635 C C . PRO A 1 82 ? 2.557 2.688 -16.004 1.00 94.00 82 PRO A C 1
ATOM 637 O O . PRO A 1 82 ? 2.212 2.799 -17.183 1.00 94.00 82 PRO A O 1
ATOM 640 N N . SER A 1 83 ? 2.963 3.726 -15.271 1.00 93.75 83 SER A N 1
ATOM 641 C CA . SER A 1 83 ? 3.032 5.111 -15.772 1.00 93.75 83 SER A CA 1
ATOM 642 C C . SER A 1 83 ? 4.347 5.429 -16.491 1.00 93.75 83 SER A C 1
ATOM 644 O O . SER A 1 83 ? 4.517 6.521 -17.032 1.00 93.75 83 SER A O 1
ATOM 646 N N . GLY A 1 84 ? 5.294 4.489 -16.498 1.00 89.00 84 GLY A N 1
ATOM 647 C CA . GLY A 1 84 ? 6.623 4.652 -17.077 1.00 89.00 84 GLY A CA 1
ATOM 648 C C . GLY A 1 84 ? 7.193 3.347 -17.626 1.00 89.00 84 GLY A C 1
ATOM 649 O O . GLY A 1 84 ? 6.467 2.427 -17.999 1.00 89.00 84 GLY A O 1
ATOM 650 N N . THR A 1 85 ? 8.522 3.282 -17.701 1.00 88.94 85 THR A N 1
ATOM 651 C CA . THR A 1 85 ? 9.263 2.123 -18.229 1.00 88.94 85 THR A CA 1
ATOM 652 C C . THR A 1 85 ? 9.682 1.121 -17.152 1.00 88.94 85 THR A C 1
ATOM 654 O O . THR A 1 85 ? 10.331 0.127 -17.470 1.00 88.94 85 THR A O 1
ATOM 657 N N . ASP A 1 86 ? 9.355 1.393 -15.891 1.00 92.75 86 ASP A N 1
ATOM 658 C CA . ASP A 1 86 ? 9.653 0.554 -14.736 1.00 92.75 86 ASP A CA 1
ATOM 659 C C . ASP A 1 86 ? 8.426 0.432 -13.810 1.00 92.75 86 ASP A C 1
ATOM 661 O O . ASP A 1 86 ? 7.319 0.853 -14.145 1.00 92.75 86 ASP A O 1
ATOM 665 N N . THR A 1 87 ? 8.616 -0.201 -12.656 1.00 94.88 87 THR A N 1
ATOM 666 C CA . THR A 1 87 ? 7.583 -0.486 -11.652 1.00 94.88 87 THR A CA 1
ATOM 667 C C . THR A 1 87 ? 7.484 0.586 -10.559 1.00 94.88 87 THR A C 1
ATOM 669 O O . THR A 1 87 ? 6.846 0.342 -9.532 1.00 94.88 87 THR A O 1
ATOM 672 N N . ARG A 1 88 ? 8.113 1.763 -10.732 1.00 96.19 88 ARG A N 1
ATOM 673 C CA . ARG A 1 88 ? 8.118 2.840 -9.726 1.00 96.19 88 ARG A CA 1
ATOM 674 C C . ARG A 1 88 ? 6.743 3.468 -9.546 1.00 96.19 88 ARG A C 1
ATOM 676 O O . ARG A 1 88 ? 6.381 3.756 -8.409 1.00 96.19 88 ARG A O 1
ATOM 683 N N . ALA A 1 89 ? 6.032 3.700 -10.647 1.00 96.56 89 ALA A N 1
ATOM 684 C CA . ALA A 1 89 ? 4.859 4.563 -10.703 1.00 96.56 89 ALA A CA 1
ATOM 685 C C . ALA A 1 89 ? 3.719 3.926 -11.504 1.00 96.56 89 ALA A C 1
ATOM 687 O O . ALA A 1 89 ? 3.951 3.279 -12.533 1.00 96.56 89 ALA A O 1
ATOM 688 N N . TRP A 1 90 ? 2.493 4.137 -11.035 1.00 97.44 90 TRP A N 1
ATOM 689 C CA . TRP A 1 90 ? 1.303 3.473 -11.542 1.00 97.44 90 TRP A CA 1
ATOM 690 C C . TRP A 1 90 ? 0.108 4.424 -11.594 1.00 97.44 90 TRP A C 1
ATOM 692 O O . TRP A 1 90 ? -0.143 5.203 -10.673 1.00 97.44 90 TRP A O 1
ATOM 702 N N . ASP A 1 91 ? -0.673 4.295 -12.662 1.00 97.00 91 ASP A N 1
ATOM 703 C CA . ASP A 1 91 ? -1.965 4.941 -12.820 1.00 97.00 91 ASP A CA 1
ATOM 704 C C . ASP A 1 91 ? -3.064 3.931 -12.525 1.00 97.00 91 ASP A C 1
ATOM 706 O O . ASP A 1 91 ? -3.304 2.983 -13.284 1.00 97.00 91 ASP A O 1
ATOM 710 N N . TRP A 1 92 ? -3.759 4.170 -11.423 1.00 96.88 92 TRP A N 1
ATOM 711 C CA . TRP A 1 92 ? -4.901 3.387 -11.004 1.00 96.88 92 TRP A CA 1
ATOM 712 C C . TRP A 1 92 ? -6.182 3.912 -11.641 1.00 96.88 92 TRP A C 1
ATOM 714 O O . TRP A 1 92 ? -6.431 5.122 -11.708 1.00 96.88 92 TRP A O 1
ATOM 724 N N . ARG A 1 93 ? -7.061 2.995 -12.044 1.00 95.94 93 ARG A N 1
ATOM 725 C CA . ARG A 1 93 ? -8.423 3.315 -12.477 1.00 95.94 93 ARG A CA 1
ATOM 726 C C . ARG A 1 93 ? -9.442 2.348 -11.900 1.00 95.94 93 ARG A C 1
ATOM 728 O O . ARG A 1 93 ? -9.339 1.139 -12.096 1.00 95.94 93 ARG A O 1
ATOM 735 N N . GLY A 1 94 ? -10.502 2.884 -11.302 1.00 93.88 94 GLY A N 1
ATOM 736 C CA . GLY A 1 94 ? -11.564 2.075 -10.714 1.00 93.88 94 GLY A CA 1
ATOM 737 C C . GLY A 1 94 ? -12.337 1.217 -11.726 1.00 93.88 94 GLY A C 1
ATOM 738 O O . GLY A 1 94 ? -12.475 1.545 -12.908 1.00 93.88 94 GLY A O 1
ATOM 739 N N . LYS A 1 95 ? -12.894 0.098 -11.257 1.00 91.88 95 LYS A N 1
ATOM 740 C CA . LYS A 1 95 ? -13.775 -0.795 -12.026 1.00 91.88 95 LYS A CA 1
ATOM 741 C C . LYS A 1 95 ? -15.256 -0.513 -11.762 1.00 91.88 95 LYS A C 1
ATOM 743 O O . LYS A 1 95 ? -15.642 0.119 -10.783 1.00 91.88 95 LYS A O 1
ATOM 748 N N . GLY A 1 96 ? -16.117 -1.002 -12.658 1.00 89.62 96 GLY A N 1
ATOM 749 C CA . GLY A 1 96 ? -17.572 -0.859 -12.524 1.00 89.62 96 GLY A CA 1
ATOM 750 C C . GLY A 1 96 ? -18.018 0.606 -12.487 1.00 89.62 96 GLY A C 1
ATOM 751 O O . GLY A 1 96 ? -17.691 1.369 -13.397 1.00 89.62 96 GLY A O 1
ATOM 752 N N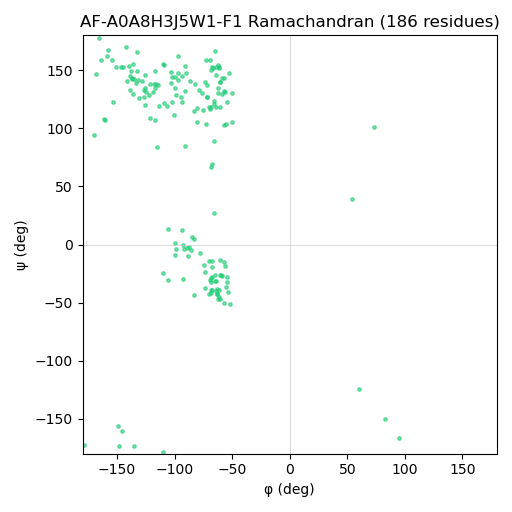 . TRP A 1 97 ? -18.748 0.997 -11.438 1.00 85.00 97 TRP A N 1
ATOM 753 C CA . TRP A 1 97 ? -19.168 2.388 -11.232 1.00 85.00 97 TRP A CA 1
ATOM 754 C C . TRP A 1 97 ? -17.989 3.329 -10.917 1.00 85.00 97 TRP A C 1
ATOM 756 O O . TRP A 1 97 ? -18.115 4.535 -11.100 1.00 85.00 97 TRP A O 1
ATOM 766 N N . LEU A 1 98 ? -16.836 2.802 -10.473 1.00 82.94 98 LEU A N 1
ATOM 767 C CA . LEU A 1 98 ? -15.651 3.592 -10.106 1.00 82.94 98 LEU A CA 1
ATOM 768 C C . LEU A 1 98 ? -14.781 3.967 -11.314 1.00 82.94 98 LEU A C 1
ATOM 770 O O . LEU A 1 98 ? -13.739 4.580 -11.138 1.00 82.94 98 LEU A O 1
ATOM 774 N N . LYS A 1 99 ? -15.190 3.654 -12.551 1.00 81.25 99 LYS A N 1
ATOM 775 C CA . LYS A 1 99 ? -14.411 3.942 -13.778 1.00 81.25 99 LYS A CA 1
ATOM 776 C C . LYS A 1 99 ? -14.113 5.418 -14.043 1.00 81.25 99 LYS A C 1
ATOM 778 O O . LYS A 1 99 ? -13.313 5.711 -14.938 1.00 81.25 99 LYS A O 1
ATOM 783 N N . VAL A 1 100 ? -14.787 6.316 -13.329 1.00 83.44 100 VAL A N 1
ATOM 784 C CA . VAL A 1 100 ? -14.564 7.770 -13.357 1.00 83.44 100 VAL A CA 1
ATOM 785 C C . VAL A 1 100 ? -13.510 8.225 -12.347 1.00 83.44 100 VAL A C 1
ATOM 787 O O . VAL A 1 100 ? -13.105 9.380 -12.381 1.00 83.44 100 VAL A O 1
ATOM 790 N N . VAL A 1 101 ? -13.085 7.334 -11.449 1.00 86.56 101 VAL A N 1
ATOM 791 C CA . VAL A 1 101 ? -12.068 7.598 -10.436 1.00 86.56 101 VAL A CA 1
ATOM 792 C C . VAL A 1 101 ? -10.734 7.059 -10.932 1.00 86.56 101 VAL A C 1
ATOM 794 O O . VAL A 1 101 ? -10.635 5.899 -11.342 1.00 86.56 101 VAL A O 1
ATOM 797 N N . SER A 1 102 ? -9.723 7.912 -10.881 1.00 92.25 102 SER A N 1
ATOM 798 C CA . SER A 1 102 ? -8.333 7.568 -11.143 1.00 92.25 102 SER A CA 1
ATOM 799 C C . SER A 1 102 ? -7.434 8.214 -10.099 1.00 92.25 102 SER A C 1
ATOM 801 O O . SER A 1 102 ? -7.791 9.247 -9.526 1.00 92.25 102 SER A O 1
ATOM 803 N N . SER A 1 103 ? -6.271 7.618 -9.881 1.00 94.38 103 SER A N 1
ATOM 804 C CA . SER A 1 103 ? -5.209 8.160 -9.035 1.00 94.38 103 SER A CA 1
ATOM 805 C C . SER A 1 103 ? -3.853 7.771 -9.600 1.00 94.38 103 SER A C 1
ATOM 807 O O . SER A 1 103 ? -3.736 6.726 -10.235 1.00 94.38 103 SER A O 1
ATOM 809 N N . HIS A 1 104 ? -2.847 8.589 -9.328 1.00 97.44 104 HIS A N 1
ATOM 810 C CA . HIS A 1 104 ? -1.452 8.265 -9.582 1.00 97.44 104 HIS A CA 1
ATOM 811 C C . HIS A 1 104 ? -0.772 7.889 -8.262 1.00 97.44 104 HIS A C 1
ATOM 813 O O . HIS A 1 104 ? -1.047 8.519 -7.235 1.00 97.44 104 HIS A O 1
ATOM 819 N N . TRP A 1 105 ? 0.077 6.863 -8.265 1.00 97.25 105 TRP A N 1
ATOM 820 C CA . TRP A 1 105 ? 0.825 6.454 -7.077 1.00 97.25 105 TRP A CA 1
ATOM 821 C C . TRP A 1 105 ? 2.227 5.948 -7.401 1.00 97.25 105 TRP A C 1
ATOM 823 O O . TRP A 1 105 ? 2.487 5.427 -8.484 1.00 97.25 105 TRP A O 1
ATOM 833 N N . GLU A 1 106 ? 3.137 6.097 -6.439 1.00 96.75 106 GLU A N 1
ATOM 834 C CA . GLU A 1 106 ? 4.554 5.775 -6.594 1.00 96.75 106 GLU A CA 1
ATOM 835 C C . GLU A 1 106 ? 5.110 5.044 -5.368 1.00 96.75 106 GLU A C 1
ATOM 837 O O . GLU A 1 106 ? 4.801 5.389 -4.225 1.00 96.75 106 GLU A O 1
ATOM 842 N N . PHE A 1 107 ? 6.014 4.087 -5.582 1.00 96.12 107 PHE A N 1
ATOM 843 C CA . PHE A 1 107 ? 6.866 3.587 -4.504 1.00 96.12 107 PHE A CA 1
ATOM 844 C C . PHE A 1 107 ? 7.849 4.673 -4.069 1.00 96.12 107 PHE A C 1
ATOM 846 O O . PHE A 1 107 ? 8.728 5.067 -4.835 1.00 96.12 107 PHE A O 1
ATOM 853 N N . VAL A 1 108 ? 7.768 5.092 -2.811 1.00 94.69 108 VAL A N 1
ATOM 854 C CA . VAL A 1 108 ? 8.749 5.991 -2.190 1.00 94.69 108 VAL A CA 1
ATOM 855 C C . VAL A 1 108 ? 9.953 5.196 -1.700 1.00 94.69 108 VAL A C 1
ATOM 857 O O . VAL A 1 108 ? 11.096 5.597 -1.903 1.00 94.69 108 VAL A O 1
ATOM 860 N N . ASP A 1 109 ? 9.696 4.056 -1.063 1.00 94.25 109 ASP A N 1
ATOM 861 C CA . ASP A 1 109 ? 10.719 3.204 -0.468 1.00 94.25 109 ASP A CA 1
ATOM 862 C C . ASP A 1 109 ? 10.198 1.777 -0.298 1.00 94.25 109 ASP A C 1
ATOM 864 O O . ASP A 1 109 ? 8.990 1.549 -0.327 1.00 94.25 109 ASP A O 1
ATOM 868 N N . TRP A 1 110 ? 11.089 0.810 -0.124 1.00 95.50 110 TRP A N 1
ATOM 869 C CA . TRP A 1 110 ? 10.717 -0.588 0.094 1.00 95.50 110 TRP A CA 1
ATOM 870 C C . TRP A 1 110 ? 11.893 -1.390 0.651 1.00 95.50 110 TRP A C 1
ATOM 872 O O . TRP A 1 110 ? 13.053 -0.998 0.506 1.00 95.50 110 TRP A O 1
ATOM 882 N N . GLY A 1 111 ? 11.608 -2.521 1.292 1.00 92.94 111 GLY A N 1
ATOM 883 C CA . GLY A 1 111 ? 12.647 -3.381 1.844 1.00 92.94 111 GLY A CA 1
ATOM 884 C C . GLY A 1 111 ? 12.114 -4.641 2.513 1.00 92.94 111 GLY A C 1
ATOM 885 O O . GLY A 1 111 ? 10.932 -4.968 2.424 1.00 92.94 111 GLY A O 1
ATOM 886 N N . ARG A 1 112 ? 13.024 -5.363 3.170 1.00 90.44 112 ARG A N 1
ATOM 887 C CA . ARG A 1 112 ? 12.743 -6.563 3.967 1.00 90.44 112 ARG A CA 1
ATOM 888 C C . ARG A 1 112 ? 13.358 -6.403 5.351 1.00 90.44 112 ARG A C 1
ATOM 890 O O . ARG A 1 112 ? 14.464 -5.878 5.457 1.00 90.44 112 ARG A O 1
ATOM 897 N N . ALA A 1 113 ? 12.659 -6.842 6.390 1.00 80.69 113 ALA A N 1
ATOM 898 C CA . ALA A 1 113 ? 13.126 -6.815 7.770 1.00 80.69 113 ALA A CA 1
ATOM 899 C C . ALA A 1 113 ? 13.139 -8.238 8.359 1.00 80.69 113 ALA A C 1
ATOM 901 O O . ALA A 1 113 ? 12.094 -8.815 8.632 1.00 80.69 113 ALA A O 1
ATOM 902 N N . GLY A 1 114 ? 14.327 -8.810 8.575 1.00 61.22 114 GLY A N 1
ATOM 903 C CA . GLY A 1 114 ? 14.521 -10.100 9.257 1.00 61.22 114 GLY A CA 1
ATOM 904 C C . GLY A 1 114 ? 14.720 -9.941 10.768 1.00 61.22 114 GLY A C 1
ATOM 905 O O . GLY A 1 114 ? 15.125 -8.874 11.234 1.00 61.22 114 GLY A O 1
ATOM 906 N N . GLY A 1 115 ? 14.372 -10.966 11.549 1.00 47.41 115 GLY A N 1
ATOM 907 C CA . GLY A 1 115 ? 14.456 -10.976 13.013 1.00 47.41 115 GLY A CA 1
ATOM 908 C C . GLY A 1 115 ? 15.888 -11.057 13.563 1.00 47.41 115 GLY A C 1
ATOM 909 O O . GLY A 1 115 ? 16.690 -11.852 13.094 1.00 47.41 115 GLY A O 1
ATOM 910 N N . GLY A 1 116 ? 16.160 -10.257 14.601 1.00 37.91 116 GLY A N 1
ATOM 911 C CA . GLY A 1 116 ? 17.258 -10.435 15.557 1.00 37.91 116 GLY A CA 1
ATOM 912 C C . GLY A 1 116 ? 18.676 -10.128 15.064 1.00 37.91 116 GLY A C 1
ATOM 913 O O . GLY A 1 116 ? 19.370 -10.994 14.545 1.00 37.91 116 GLY A O 1
ATOM 914 N N . SER A 1 117 ? 19.193 -8.951 15.421 1.00 38.66 117 SER A N 1
ATOM 915 C CA . SER A 1 117 ? 20.619 -8.770 15.725 1.00 38.66 117 SER A CA 1
ATOM 916 C C . SER A 1 117 ? 20.968 -9.515 17.026 1.00 38.66 117 SER A C 1
ATOM 918 O O . SER A 1 117 ? 21.246 -8.921 18.063 1.00 38.66 117 SER A O 1
ATOM 920 N N . GLY A 1 118 ? 20.893 -10.844 17.000 1.00 36.75 118 GLY A N 1
ATOM 921 C CA . GLY A 1 118 ? 21.331 -11.702 18.093 1.00 36.75 118 GLY A CA 1
ATOM 922 C C . GLY A 1 118 ? 22.788 -12.102 17.902 1.00 36.75 118 GLY A C 1
ATOM 923 O O . GLY A 1 118 ? 23.061 -13.188 17.404 1.00 36.75 118 GLY A O 1
ATOM 924 N N . GLU A 1 119 ? 23.733 -11.264 18.330 1.00 39.81 119 GLU A N 1
ATOM 925 C CA . GLU A 1 119 ? 25.000 -11.803 18.839 1.00 39.81 119 GLU A CA 1
ATOM 926 C C . GLU A 1 119 ? 24.664 -12.564 20.130 1.00 39.81 119 GLU A C 1
ATOM 928 O O . GLU A 1 119 ? 24.597 -12.003 21.221 1.00 39.81 119 GLU A O 1
ATOM 933 N N . GLY A 1 120 ? 24.346 -13.845 19.980 1.00 38.75 120 GLY A N 1
ATOM 934 C CA . GLY A 1 120 ? 24.005 -14.742 21.070 1.00 38.75 120 GLY A CA 1
ATOM 935 C C . GLY A 1 120 ? 23.942 -16.159 20.535 1.00 38.75 120 GLY A C 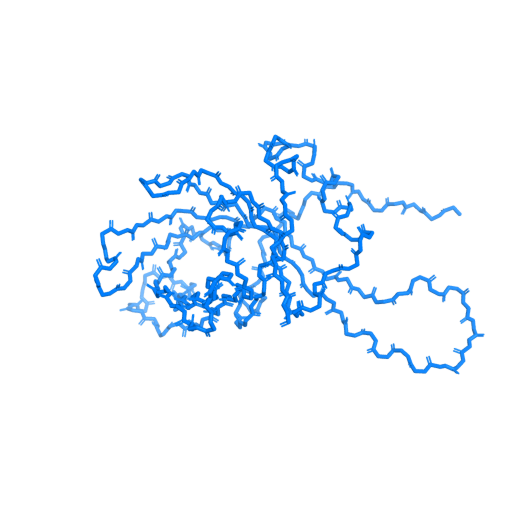1
ATOM 936 O O . GLY A 1 120 ? 22.919 -16.579 20.006 1.00 38.75 120 GLY A O 1
ATOM 937 N N . GLU A 1 121 ? 25.055 -16.881 20.648 1.00 42.56 121 GLU A N 1
ATOM 938 C CA . GLU A 1 121 ? 25.101 -18.328 20.461 1.00 42.56 121 GLU A CA 1
ATOM 939 C C . GLU A 1 121 ? 24.088 -18.981 21.414 1.00 42.56 121 GLU A C 1
ATOM 941 O O . GLU A 1 121 ? 24.292 -19.065 22.624 1.00 42.56 121 GLU A O 1
ATOM 946 N N . GLY A 1 122 ? 22.959 -19.403 20.858 1.00 37.00 122 GLY A N 1
ATOM 947 C CA . GLY A 1 122 ? 21.926 -20.151 21.552 1.00 37.00 122 GLY A CA 1
ATOM 948 C C . GLY A 1 122 ? 21.059 -20.844 20.517 1.00 37.00 122 GLY A C 1
ATOM 949 O O . GLY A 1 122 ? 20.298 -20.195 19.807 1.00 37.00 122 GLY A O 1
ATOM 950 N N . GLU A 1 123 ? 21.204 -22.163 20.404 1.00 44.22 123 GLU A N 1
ATOM 951 C CA . GLU A 1 123 ? 20.331 -23.011 19.596 1.00 44.22 123 GLU A CA 1
ATOM 952 C C . GLU A 1 123 ? 18.876 -22.836 20.059 1.00 44.22 123 GLU A C 1
ATOM 954 O O . GLU A 1 123 ? 18.453 -23.352 21.092 1.00 44.22 123 GLU A O 1
ATOM 959 N N . GLY A 1 124 ? 18.111 -22.067 19.290 1.00 36.94 124 GLY A N 1
ATOM 960 C CA . GLY A 1 124 ? 16.691 -21.836 19.495 1.00 36.94 124 GLY A CA 1
ATOM 961 C C . GLY A 1 124 ? 16.088 -21.313 18.201 1.00 36.94 124 GLY A C 1
ATOM 962 O O . GLY A 1 124 ? 16.356 -20.189 17.789 1.00 36.94 124 GLY A O 1
ATOM 963 N N . THR A 1 125 ? 15.303 -22.154 17.534 1.00 45.09 125 THR A N 1
ATOM 964 C CA . THR A 1 125 ? 14.601 -21.866 16.2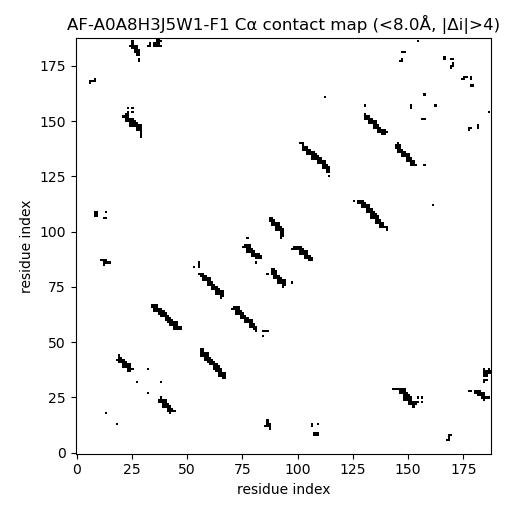80 1.00 45.09 125 THR A CA 1
ATOM 965 C C . THR A 1 125 ? 13.809 -20.561 16.370 1.00 45.09 125 THR A C 1
ATOM 967 O O . THR A 1 125 ? 12.746 -20.521 16.986 1.00 45.09 125 THR A O 1
ATOM 970 N N . SER A 1 126 ? 14.302 -19.507 15.728 1.00 41.72 126 SER A N 1
ATOM 971 C CA . SER A 1 126 ? 13.488 -18.355 15.348 1.00 41.72 126 SER A CA 1
ATOM 972 C C . SER A 1 126 ? 13.468 -18.305 13.827 1.00 41.72 126 SER A C 1
ATOM 974 O O . SER A 1 126 ? 14.265 -17.603 13.212 1.00 41.72 126 SER A O 1
ATOM 976 N N . GLU A 1 127 ? 12.570 -19.076 13.210 1.00 44.84 127 GLU A N 1
ATOM 977 C CA . GLU A 1 127 ? 12.112 -18.814 11.840 1.00 44.84 127 GLU A CA 1
ATOM 978 C C . GLU A 1 127 ? 11.303 -17.506 11.863 1.00 44.84 127 GLU A C 1
ATOM 980 O O . GLU A 1 127 ? 10.077 -17.490 11.784 1.00 44.84 127 GLU A O 1
ATOM 985 N N . GLY A 1 128 ? 11.986 -16.383 12.086 1.00 50.09 128 GLY A N 1
ATOM 986 C CA . GLY A 1 128 ? 11.398 -15.071 11.888 1.00 50.09 128 GLY A CA 1
ATOM 987 C C . GLY A 1 128 ? 11.280 -14.860 10.390 1.00 50.09 128 GLY A C 1
ATOM 988 O O . GLY A 1 128 ? 12.295 -14.612 9.741 1.00 50.09 128 GLY A O 1
ATOM 989 N N . ASN A 1 129 ? 10.072 -14.997 9.840 1.00 56.72 129 ASN A N 1
ATOM 990 C CA . ASN A 1 129 ? 9.804 -14.621 8.455 1.00 56.72 129 ASN A CA 1
ATOM 991 C C . ASN A 1 129 ? 10.327 -13.197 8.221 1.00 56.72 129 ASN A C 1
ATOM 993 O O . ASN A 1 129 ? 10.046 -12.295 9.010 1.00 56.72 129 ASN A O 1
ATOM 997 N N . GLU A 1 130 ? 11.103 -12.999 7.156 1.00 68.56 130 GLU A N 1
ATOM 998 C CA . GLU A 1 130 ? 11.478 -11.656 6.727 1.00 68.56 130 GLU A CA 1
ATOM 999 C C . GLU A 1 130 ? 10.203 -10.874 6.378 1.00 68.56 130 GLU A C 1
ATOM 1001 O O . GLU A 1 130 ? 9.445 -11.251 5.483 1.00 68.56 130 GLU A O 1
ATOM 1006 N N . GLU A 1 131 ? 9.950 -9.781 7.094 1.00 85.25 131 GLU A N 1
ATOM 1007 C CA . GLU A 1 131 ? 8.807 -8.907 6.857 1.00 85.25 131 GLU A CA 1
ATOM 1008 C C . GLU A 1 131 ? 9.134 -7.971 5.689 1.00 85.25 131 GLU A C 1
ATOM 1010 O O . GLU A 1 131 ? 9.921 -7.030 5.823 1.00 85.25 131 GLU A O 1
ATOM 1015 N N . GLU A 1 132 ? 8.552 -8.219 4.515 1.00 93.56 132 GLU A N 1
ATOM 1016 C CA . GLU A 1 132 ? 8.620 -7.252 3.417 1.00 93.56 132 GLU A CA 1
ATOM 1017 C C . GLU A 1 132 ? 7.707 -6.057 3.709 1.00 93.56 132 GLU A C 1
ATOM 1019 O O . GLU A 1 132 ? 6.573 -6.220 4.178 1.00 93.56 132 GLU A O 1
ATOM 1024 N N . TRP A 1 133 ? 8.188 -4.858 3.383 1.00 96.00 133 TRP A N 1
ATOM 1025 C CA . TRP A 1 133 ? 7.445 -3.614 3.532 1.00 96.00 133 TRP A CA 1
ATOM 1026 C C . TRP A 1 133 ? 7.663 -2.672 2.352 1.00 96.00 133 TRP A C 1
ATOM 1028 O O . TRP A 1 133 ? 8.705 -2.689 1.694 1.00 96.00 133 TRP A O 1
ATOM 1038 N N . ALA A 1 134 ? 6.681 -1.810 2.111 1.00 97.19 134 ALA A N 1
ATOM 1039 C CA . ALA A 1 134 ? 6.768 -0.738 1.132 1.00 97.19 134 ALA A CA 1
ATOM 1040 C C . ALA A 1 134 ? 6.173 0.554 1.680 1.00 97.19 134 ALA A C 1
ATOM 1042 O O . ALA A 1 134 ? 5.235 0.531 2.470 1.00 97.19 134 ALA A O 1
ATOM 1043 N N . VAL A 1 135 ? 6.706 1.681 1.230 1.00 96.88 135 VAL A N 1
ATOM 1044 C CA . VAL A 1 135 ? 6.118 3.002 1.410 1.00 96.88 135 VAL A CA 1
ATOM 1045 C C . VAL A 1 135 ? 5.619 3.463 0.055 1.00 96.88 135 VAL A C 1
ATOM 1047 O O . VAL A 1 135 ? 6.401 3.562 -0.893 1.00 96.88 135 VAL A O 1
ATOM 1050 N N . VAL A 1 136 ? 4.329 3.758 -0.029 1.00 96.94 136 VAL A N 1
ATOM 1051 C CA . VAL A 1 136 ? 3.677 4.189 -1.264 1.00 96.94 136 VAL A CA 1
ATOM 1052 C C . VAL A 1 136 ? 3.117 5.585 -1.070 1.00 96.94 136 VAL A C 1
ATOM 1054 O O . VAL A 1 136 ? 2.457 5.851 -0.072 1.00 96.94 136 VAL A O 1
ATOM 1057 N N . TRP A 1 137 ? 3.392 6.474 -2.015 1.00 96.44 137 TRP A N 1
ATOM 1058 C CA . TRP A 1 137 ? 2.799 7.802 -2.096 1.00 96.44 137 TRP A CA 1
ATOM 1059 C C . TRP A 1 137 ? 1.669 7.815 -3.123 1.00 96.44 137 TRP A C 1
ATOM 1061 O O . TRP A 1 137 ? 1.775 7.169 -4.160 1.00 96.44 137 TRP A O 1
ATOM 1071 N N . PHE A 1 138 ? 0.617 8.581 -2.850 1.00 93.50 138 PHE A N 1
ATOM 1072 C CA . PHE A 1 138 ? -0.546 8.745 -3.717 1.00 93.50 138 PHE A CA 1
ATOM 1073 C C . PHE A 1 138 ? -0.802 10.225 -3.976 1.00 93.50 138 PHE A C 1
ATOM 1075 O O . PHE A 1 138 ? -0.865 11.027 -3.037 1.00 93.50 138 PHE A O 1
ATOM 1082 N N . GLU A 1 139 ? -1.023 10.577 -5.240 1.00 94.25 139 GLU A N 1
ATOM 1083 C CA . GLU A 1 139 ? -1.424 11.922 -5.634 1.00 94.25 139 GLU A CA 1
ATOM 1084 C C . GLU A 1 139 ? -2.847 12.241 -5.147 1.00 94.25 139 GLU A C 1
ATOM 1086 O O . GLU A 1 139 ? -3.725 11.377 -5.043 1.00 94.25 139 GLU A O 1
ATOM 1091 N N . LYS A 1 140 ? -3.098 13.525 -4.875 1.00 93.31 140 LYS A N 1
ATOM 1092 C CA . LYS A 1 140 ? -4.434 14.029 -4.559 1.00 93.31 140 LYS A CA 1
ATOM 1093 C C . LYS A 1 140 ? -5.429 13.689 -5.672 1.00 93.31 140 LYS A C 1
ATOM 1095 O O . LYS A 1 140 ? -5.228 14.034 -6.833 1.00 93.31 140 LYS A O 1
ATOM 1100 N N . THR A 1 141 ? -6.581 13.151 -5.285 1.00 89.19 141 THR A N 1
ATOM 1101 C CA . THR A 1 141 ? -7.740 12.992 -6.170 1.00 89.19 141 THR A CA 1
ATOM 1102 C C . THR A 1 141 ? -8.865 13.949 -5.769 1.00 89.19 141 THR A C 1
ATOM 1104 O O . THR A 1 141 ? -8.757 14.731 -4.821 1.00 89.19 141 THR A O 1
ATOM 1107 N N . ILE A 1 142 ? -9.997 13.887 -6.472 1.00 85.75 142 ILE A N 1
ATOM 1108 C CA . ILE A 1 142 ? -11.211 14.600 -6.047 1.00 85.75 142 ILE A CA 1
ATOM 1109 C C . ILE A 1 142 ? -11.852 13.991 -4.784 1.00 85.75 142 ILE A C 1
ATOM 1111 O O . ILE A 1 142 ? -12.702 14.635 -4.175 1.00 85.75 142 ILE A O 1
ATOM 1115 N N . PHE A 1 143 ? -11.461 12.772 -4.391 1.00 84.25 143 PHE A N 1
ATOM 1116 C CA . PHE A 1 143 ? -12.022 12.048 -3.241 1.00 84.25 143 PHE A CA 1
ATOM 1117 C C . PHE A 1 143 ? -11.053 11.923 -2.066 1.00 84.25 143 PHE A C 1
ATOM 1119 O O . PHE A 1 143 ? -11.489 11.760 -0.929 1.00 84.25 143 PHE A O 1
ATOM 1126 N N . THR A 1 144 ? -9.752 11.993 -2.330 1.00 85.62 144 THR A N 1
ATOM 1127 C CA . THR A 1 144 ? -8.697 11.778 -1.341 1.00 85.62 144 THR A CA 1
ATOM 1128 C C . THR A 1 144 ? -7.667 12.901 -1.410 1.00 85.62 144 THR A C 1
ATOM 1130 O O . THR A 1 144 ? -7.339 13.366 -2.504 1.00 85.62 144 THR A O 1
ATOM 1133 N N . PRO A 1 145 ? -7.136 13.364 -0.265 1.00 93.00 145 PRO A N 1
ATOM 1134 C CA . 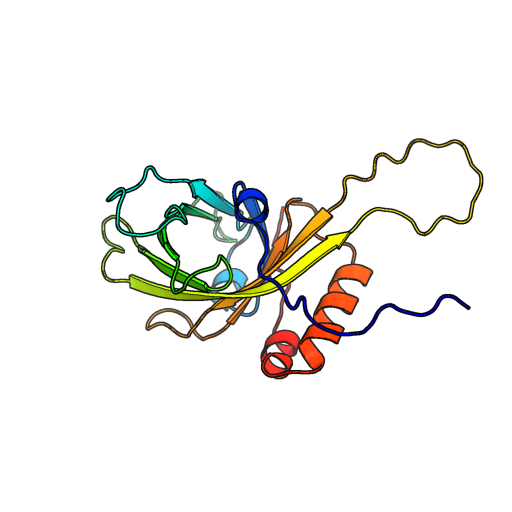PRO A 1 145 ? -5.936 14.190 -0.278 1.00 93.00 145 PRO A CA 1
ATOM 1135 C C . PRO A 1 145 ? -4.740 13.384 -0.807 1.00 93.00 145 PRO A C 1
ATOM 1137 O O . PRO A 1 145 ? -4.797 12.158 -0.895 1.00 93.00 145 PRO A O 1
ATOM 1140 N N . GLU A 1 146 ? -3.659 14.088 -1.126 1.00 94.06 146 GLU A N 1
ATOM 1141 C CA . GLU A 1 146 ? -2.341 13.471 -1.295 1.00 94.06 146 GLU A CA 1
ATOM 1142 C C . GLU A 1 146 ? -1.940 12.759 0.007 1.00 94.06 146 GLU A C 1
ATOM 1144 O O . GLU A 1 146 ? -2.256 13.244 1.103 1.00 94.06 146 GLU A O 1
ATOM 1149 N N . GLY A 1 147 ? -1.263 11.616 -0.089 1.00 94.81 147 GLY A N 1
ATOM 1150 C CA . GLY A 1 147 ? -0.918 10.851 1.101 1.00 94.81 147 GLY A CA 1
ATOM 1151 C C . GLY A 1 147 ? 0.128 9.768 0.907 1.00 94.81 147 GLY A C 1
ATOM 1152 O O . GLY A 1 147 ? 0.631 9.559 -0.192 1.00 94.81 147 GLY A O 1
ATOM 1153 N N . ILE A 1 148 ? 0.465 9.101 2.009 1.00 96.25 148 ILE A N 1
ATOM 1154 C CA . ILE A 1 148 ? 1.406 7.983 2.057 1.00 96.25 148 ILE A CA 1
ATOM 1155 C C . ILE A 1 148 ? 0.806 6.850 2.878 1.00 96.25 148 ILE A C 1
ATOM 1157 O O . ILE A 1 148 ? 0.272 7.104 3.960 1.00 96.25 148 ILE A O 1
ATOM 1161 N N . ASP A 1 149 ? 0.991 5.623 2.400 1.00 97.50 149 ASP A N 1
ATOM 1162 C CA . ASP A 1 149 ? 0.708 4.391 3.130 1.00 97.50 149 ASP A CA 1
ATOM 1163 C C . ASP A 1 149 ? 1.992 3.575 3.343 1.00 97.50 149 ASP A C 1
ATOM 1165 O O . ASP A 1 149 ? 2.913 3.600 2.522 1.00 97.50 149 ASP A O 1
ATOM 1169 N N . ILE A 1 150 ? 2.040 2.826 4.448 1.00 97.31 150 ILE A N 1
ATOM 1170 C CA . ILE A 1 150 ? 3.034 1.774 4.683 1.00 97.31 150 ILE A CA 1
ATOM 1171 C C . ILE A 1 150 ? 2.342 0.422 4.530 1.00 97.31 150 ILE A C 1
ATOM 1173 O O . ILE A 1 150 ? 1.407 0.100 5.268 1.00 97.31 150 ILE A O 1
ATOM 1177 N N . PHE A 1 151 ? 2.821 -0.361 3.569 1.00 97.12 151 PHE A N 1
ATOM 1178 C CA . PHE A 1 151 ? 2.366 -1.712 3.276 1.00 97.12 151 PHE A CA 1
ATOM 1179 C C . PHE A 1 151 ? 3.282 -2.735 3.937 1.00 97.12 151 PHE A C 1
ATOM 1181 O O . PHE A 1 151 ? 4.499 -2.559 3.946 1.00 97.12 151 PHE A O 1
ATOM 1188 N N . VAL A 1 152 ? 2.704 -3.821 4.451 1.00 95.75 152 VAL A N 1
ATOM 1189 C CA . VAL A 1 152 ? 3.436 -4.947 5.052 1.00 95.75 152 VAL A CA 1
ATOM 1190 C C . VAL A 1 152 ? 2.797 -6.266 4.625 1.00 95.75 152 VAL A C 1
ATOM 1192 O O . VAL A 1 152 ? 1.580 -6.337 4.467 1.00 95.75 152 VAL A O 1
ATOM 1195 N N . ARG A 1 153 ? 3.587 -7.324 4.418 1.00 92.56 153 ARG A N 1
ATOM 1196 C CA . ARG A 1 153 ? 3.045 -8.654 4.061 1.00 92.56 153 ARG A CA 1
ATOM 1197 C C . ARG A 1 153 ? 2.244 -9.295 5.188 1.00 92.56 153 ARG A C 1
ATOM 1199 O O . ARG A 1 153 ? 1.212 -9.918 4.945 1.00 92.56 153 ARG A O 1
ATOM 1206 N N . GLY A 1 154 ? 2.736 -9.119 6.406 1.00 88.31 154 GLY A N 1
ATOM 1207 C CA . GLY A 1 154 ? 2.150 -9.608 7.640 1.00 88.31 154 GLY A CA 1
ATOM 1208 C C . GLY A 1 154 ? 1.043 -8.709 8.173 1.00 88.31 154 GLY A C 1
ATOM 1209 O O . GLY A 1 154 ? 1.180 -7.484 8.196 1.00 88.31 154 GLY A O 1
ATOM 1210 N N . LYS A 1 155 ? -0.049 -9.304 8.661 1.00 85.62 155 LYS A N 1
ATOM 1211 C CA . LYS A 1 155 ? -1.134 -8.549 9.311 1.00 85.62 155 LYS A CA 1
ATOM 1212 C C . LYS A 1 155 ? -0.686 -7.971 10.654 1.00 85.62 155 LYS A C 1
ATOM 1214 O O . LYS A 1 155 ? -1.154 -6.906 11.054 1.00 85.62 155 LYS A O 1
ATOM 1219 N N . GLU A 1 156 ? 0.231 -8.664 11.316 1.00 86.50 156 GLU A N 1
ATOM 1220 C CA . GLU A 1 156 ? 0.970 -8.263 12.510 1.00 86.50 156 GLU A CA 1
ATOM 1221 C C . GLU A 1 156 ? 1.701 -6.926 12.323 1.00 86.50 156 GLU A C 1
ATOM 1223 O O . GLU A 1 156 ? 1.773 -6.119 13.250 1.00 86.50 156 GLU A O 1
ATOM 1228 N N . GLY A 1 157 ? 2.070 -6.588 11.085 1.00 88.12 157 GLY A N 1
ATOM 1229 C CA . GLY A 1 157 ? 2.757 -5.352 10.725 1.00 88.12 157 GLY A CA 1
ATOM 1230 C C . GLY A 1 157 ? 4.252 -5.436 10.957 1.00 88.12 157 GLY A C 1
ATOM 1231 O O . GLY A 1 157 ? 4.825 -6.500 10.793 1.00 88.12 157 GLY A O 1
ATOM 1232 N N . LEU A 1 158 ? 4.871 -4.296 11.265 1.00 89.00 158 LEU A N 1
ATOM 1233 C CA . LEU A 1 158 ? 6.313 -4.190 11.468 1.00 89.00 158 LEU A CA 1
ATOM 1234 C C . LEU A 1 158 ? 6.642 -3.960 12.936 1.00 89.00 158 LEU A C 1
ATOM 1236 O O . LEU A 1 158 ? 5.870 -3.339 13.671 1.00 89.00 158 LEU A O 1
ATOM 1240 N N . ARG A 1 159 ? 7.854 -4.356 13.328 1.00 89.56 159 ARG A N 1
ATOM 1241 C CA . ARG A 1 159 ? 8.452 -3.924 14.598 1.00 89.56 159 ARG A CA 1
ATOM 1242 C C . ARG A 1 159 ? 8.533 -2.396 14.669 1.00 89.56 159 ARG A C 1
ATOM 1244 O O . ARG A 1 159 ? 8.867 -1.737 13.684 1.00 89.56 159 ARG A O 1
ATOM 1251 N N . GLU A 1 160 ? 8.308 -1.838 15.860 1.00 89.00 160 GLU A N 1
ATOM 1252 C CA . GLU A 1 160 ? 8.344 -0.384 16.095 1.00 89.00 160 GLU A CA 1
ATOM 1253 C C . GLU A 1 160 ? 9.667 0.258 15.653 1.00 89.00 160 GLU A C 1
ATOM 1255 O O . GLU A 1 160 ? 9.674 1.361 15.107 1.00 89.00 160 GLU A O 1
ATOM 1260 N N . GLU A 1 161 ? 10.786 -0.448 15.840 1.00 89.75 161 GLU A N 1
ATOM 1261 C CA . GLU A 1 161 ? 12.108 -0.008 15.392 1.00 89.75 161 GLU A CA 1
ATOM 1262 C C . GLU A 1 161 ? 12.161 0.187 13.872 1.00 89.75 161 GLU A C 1
ATOM 1264 O O . GLU A 1 161 ? 12.574 1.249 13.409 1.00 89.75 161 GLU A O 1
ATOM 1269 N N . THR A 1 162 ? 11.653 -0.776 13.099 1.00 90.62 162 THR A N 1
ATOM 1270 C CA . THR A 1 162 ? 11.596 -0.685 11.635 1.00 90.62 162 THR A CA 1
ATOM 1271 C C . THR A 1 162 ? 10.685 0.459 11.190 1.00 90.62 162 THR A C 1
ATOM 1273 O O . THR A 1 162 ? 11.031 1.212 10.282 1.00 90.62 162 THR A O 1
ATOM 1276 N N . VAL A 1 163 ? 9.547 0.669 11.861 1.00 91.50 163 VAL A N 1
ATOM 1277 C CA . VAL A 1 163 ? 8.662 1.815 11.575 1.00 91.50 163 VAL A CA 1
ATOM 1278 C C . VAL A 1 163 ? 9.368 3.144 11.855 1.00 91.50 163 VAL A C 1
ATOM 1280 O O . VAL A 1 163 ? 9.248 4.086 11.067 1.00 91.50 163 VAL A O 1
ATOM 1283 N N . ARG A 1 164 ? 10.115 3.241 12.961 1.00 90.75 164 ARG A N 1
ATOM 1284 C CA . ARG A 1 164 ? 10.901 4.432 13.311 1.00 90.75 164 ARG A CA 1
ATOM 1285 C C . ARG A 1 164 ? 11.958 4.724 12.245 1.00 90.75 164 ARG A C 1
ATOM 1287 O O . ARG A 1 164 ? 12.072 5.872 11.823 1.00 90.75 164 ARG A O 1
ATOM 1294 N N . GLU A 1 165 ? 12.678 3.708 11.782 1.00 90.06 165 GLU A N 1
ATOM 1295 C CA . GLU A 1 165 ? 13.681 3.830 10.715 1.00 90.06 165 GLU A CA 1
ATOM 1296 C C . GLU A 1 165 ? 13.063 4.265 9.382 1.00 90.06 165 GLU A C 1
ATOM 1298 O O . GLU A 1 165 ? 13.590 5.154 8.711 1.00 90.06 165 GLU A O 1
ATOM 1303 N N . ILE A 1 166 ? 11.907 3.702 9.012 1.00 91.56 166 ILE A N 1
ATOM 1304 C CA . ILE A 1 166 ? 11.150 4.147 7.835 1.00 91.56 166 ILE A CA 1
ATOM 1305 C C . ILE A 1 166 ? 10.814 5.639 7.961 1.00 91.56 166 ILE A C 1
ATOM 1307 O O . ILE A 1 166 ? 11.100 6.418 7.050 1.00 91.56 166 ILE A O 1
ATOM 1311 N N . LYS A 1 167 ? 10.257 6.068 9.101 1.00 91.12 167 LYS A N 1
ATOM 1312 C CA . LYS A 1 167 ? 9.896 7.476 9.339 1.00 91.12 167 LYS A CA 1
ATOM 1313 C C . LYS A 1 167 ? 11.105 8.414 9.289 1.00 91.12 167 LYS A C 1
ATOM 1315 O O . LYS A 1 167 ? 10.989 9.507 8.735 1.00 91.12 167 LYS A O 1
ATOM 1320 N N . GLU A 1 168 ? 12.249 7.993 9.824 1.00 89.19 168 GLU A N 1
ATOM 1321 C CA . GLU A 1 168 ? 13.503 8.754 9.783 1.00 89.19 168 GLU A CA 1
ATOM 1322 C C . GLU A 1 168 ? 13.981 8.975 8.341 1.00 89.19 168 GLU A C 1
ATOM 1324 O O . GLU A 1 168 ? 14.249 10.114 7.954 1.00 89.19 168 GLU A O 1
ATOM 1329 N N . ARG A 1 169 ? 13.981 7.923 7.510 1.00 88.38 169 ARG A N 1
ATOM 1330 C CA . ARG A 1 169 ? 14.352 8.023 6.086 1.00 88.38 169 ARG A CA 1
ATOM 1331 C C . ARG A 1 169 ? 13.401 8.924 5.295 1.00 88.38 169 ARG A C 1
ATOM 1333 O O . ARG A 1 169 ? 13.847 9.714 4.465 1.00 88.38 169 ARG A O 1
ATOM 1340 N N . LEU A 1 170 ? 12.098 8.883 5.588 1.00 87.94 170 LEU A N 1
ATOM 1341 C CA . LEU A 1 170 ? 11.117 9.792 4.974 1.00 87.94 170 LEU A CA 1
ATOM 1342 C C . LEU A 1 170 ? 11.300 11.257 5.406 1.00 87.94 170 LEU A C 1
ATOM 1344 O O . LEU A 1 170 ? 10.976 12.174 4.647 1.00 87.94 170 LEU A O 1
ATOM 1348 N N . GLY A 1 171 ? 11.839 11.486 6.607 1.00 80.75 171 GLY A N 1
ATOM 1349 C CA . GLY A 1 171 ? 12.062 12.811 7.186 1.00 80.75 171 GLY A CA 1
ATOM 1350 C C . GLY A 1 171 ? 13.122 13.660 6.474 1.00 80.75 171 GLY A C 1
ATOM 1351 O O . GLY A 1 171 ? 13.178 14.870 6.698 1.00 80.75 171 GLY A O 1
ATOM 1352 N N . GLY A 1 172 ? 13.941 13.061 5.602 1.00 70.56 172 GLY A N 1
ATOM 1353 C CA . GLY A 1 172 ? 15.021 13.738 4.877 1.00 70.56 172 GLY A CA 1
ATOM 1354 C C . GLY A 1 172 ? 14.631 14.397 3.546 1.00 70.56 172 GLY A C 1
ATOM 1355 O O . GLY A 1 172 ? 15.496 14.993 2.907 1.00 70.56 172 GLY A O 1
ATOM 1356 N N . GLY A 1 173 ? 13.372 14.300 3.095 1.00 68.19 173 GLY A N 1
ATOM 1357 C CA . GLY A 1 173 ? 12.998 14.684 1.724 1.00 68.19 173 GLY A CA 1
ATOM 1358 C C . GLY A 1 173 ? 11.604 15.294 1.550 1.00 68.19 173 GLY A C 1
ATOM 1359 O O . GLY A 1 173 ? 10.973 15.751 2.503 1.00 68.19 173 GLY A O 1
ATOM 1360 N N . ARG A 1 174 ? 11.099 15.277 0.305 1.00 75.00 174 ARG A N 1
ATOM 1361 C CA . ARG A 1 174 ? 9.789 15.843 -0.102 1.00 75.00 174 ARG A CA 1
ATOM 1362 C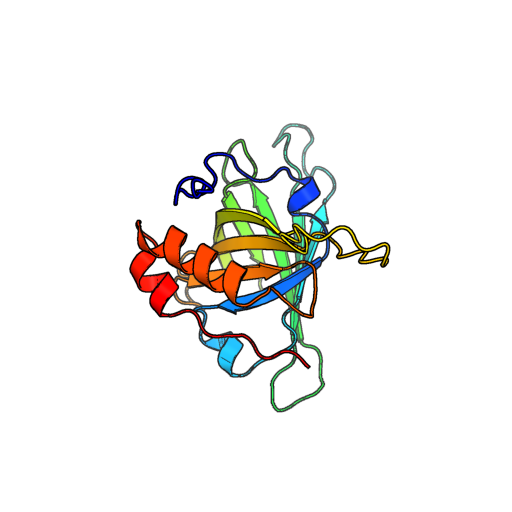 C . ARG A 1 174 ? 8.581 15.267 0.654 1.00 75.00 174 ARG A C 1
ATOM 1364 O O . ARG A 1 174 ? 7.501 15.842 0.611 1.00 75.00 174 ARG A O 1
ATOM 1371 N N . HIS A 1 175 ? 8.772 14.144 1.341 1.00 79.81 175 HIS A N 1
ATOM 1372 C CA . HIS A 1 175 ? 7.743 13.423 2.084 1.00 79.81 175 HIS A CA 1
ATOM 1373 C C . HIS A 1 175 ? 7.769 13.695 3.596 1.00 79.81 175 HIS A C 1
ATOM 1375 O O . HIS A 1 175 ? 6.923 13.161 4.308 1.00 79.81 175 HIS A O 1
ATOM 1381 N N . LYS A 1 176 ? 8.677 14.550 4.096 1.00 81.06 176 LYS A N 1
ATOM 1382 C CA . LYS A 1 176 ? 8.830 14.836 5.534 1.00 81.06 176 LYS A CA 1
ATOM 1383 C C . LYS A 1 176 ? 7.515 15.236 6.211 1.00 81.06 176 LYS A C 1
ATOM 1385 O O . LYS A 1 176 ? 7.134 14.660 7.219 1.00 81.06 176 LYS A O 1
ATOM 1390 N N . THR A 1 177 ? 6.795 16.203 5.648 1.00 80.62 177 THR A N 1
ATOM 1391 C CA . THR A 1 177 ? 5.525 16.664 6.236 1.00 80.62 177 THR A CA 1
ATOM 1392 C C . THR A 1 177 ? 4.458 15.566 6.233 1.00 80.62 177 THR A C 1
ATOM 1394 O O . THR A 1 177 ? 3.634 15.505 7.138 1.00 80.62 177 THR A O 1
ATOM 1397 N N . MET A 1 178 ? 4.476 14.669 5.241 1.00 83.75 178 MET A N 1
ATOM 1398 C CA . MET A 1 178 ? 3.550 13.536 5.194 1.00 83.75 178 MET A CA 1
ATOM 1399 C C . MET A 1 178 ? 3.917 12.468 6.231 1.00 83.75 178 MET A C 1
ATOM 1401 O O . MET A 1 178 ? 3.020 11.916 6.863 1.00 83.75 178 MET A O 1
ATOM 1405 N N . SER A 1 179 ? 5.209 12.204 6.469 1.00 84.06 179 SER A N 1
ATOM 1406 C CA . SER A 1 179 ? 5.628 11.193 7.451 1.00 84.06 179 SER A CA 1
ATOM 1407 C C . SER A 1 179 ? 5.245 11.561 8.889 1.00 84.06 179 SER A C 1
ATOM 1409 O O . SER A 1 179 ? 4.901 10.675 9.672 1.00 84.06 179 SER A O 1
ATOM 1411 N N . GLU A 1 180 ? 5.210 12.856 9.217 1.00 87.81 180 GLU A N 1
ATOM 1412 C CA . GLU A 1 180 ? 4.707 13.378 10.498 1.00 87.81 180 GLU A CA 1
ATOM 1413 C C . GLU A 1 180 ? 3.199 13.120 10.696 1.00 87.81 180 GLU A C 1
ATOM 1415 O O . GLU A 1 180 ? 2.732 13.010 11.829 1.00 87.81 180 GLU A O 1
ATOM 1420 N N . GLY A 1 181 ? 2.437 12.987 9.605 1.00 91.19 181 GLY A N 1
ATOM 1421 C CA . GLY A 1 181 ? 0.992 12.742 9.616 1.00 91.19 181 GLY A CA 1
ATOM 1422 C C . GLY A 1 181 ? 0.576 11.267 9.647 1.00 91.19 181 GLY A C 1
ATOM 1423 O O . GLY A 1 181 ? -0.625 10.990 9.689 1.00 91.19 181 GLY A O 1
ATOM 1424 N N . LEU A 1 182 ? 1.529 10.326 9.606 1.00 94.69 182 LEU A N 1
ATOM 1425 C CA . LEU A 1 182 ? 1.241 8.890 9.612 1.00 94.69 182 LEU A CA 1
ATOM 1426 C C . LEU A 1 182 ? 0.603 8.462 10.939 1.00 94.69 182 LEU A C 1
ATOM 1428 O O . LEU A 1 182 ? 1.226 8.558 12.000 1.00 94.69 182 LEU A O 1
ATOM 1432 N N . PHE A 1 183 ? -0.601 7.901 10.862 1.00 96.19 183 PHE A N 1
ATOM 1433 C CA . PHE A 1 183 ? -1.261 7.212 11.967 1.00 96.19 183 PHE A CA 1
ATOM 1434 C C . PHE A 1 183 ? -1.316 5.707 11.694 1.00 96.19 183 PHE A C 1
ATOM 1436 O O . PHE A 1 183 ? -1.264 5.274 10.544 1.00 96.19 183 PHE A O 1
ATOM 1443 N N . GLU A 1 184 ? -1.402 4.911 12.756 1.00 96.75 184 GLU A N 1
ATOM 1444 C CA . GLU A 1 184 ? -1.554 3.463 12.633 1.00 96.75 184 GLU A CA 1
ATOM 1445 C C . GLU A 1 184 ? -2.989 3.104 12.237 1.00 96.75 184 GLU A C 1
ATOM 1447 O O . GLU A 1 184 ? -3.955 3.575 12.843 1.00 96.75 184 GLU A O 1
ATOM 1452 N N . VAL A 1 185 ? -3.132 2.260 11.219 1.00 97.38 185 VAL A N 1
ATOM 1453 C CA . VAL A 1 185 ? -4.430 1.735 10.792 1.00 97.38 185 VAL A CA 1
ATOM 1454 C C . VAL A 1 185 ? -4.836 0.605 11.732 1.00 97.38 185 VAL A C 1
ATOM 1456 O O . VAL A 1 185 ? -4.048 -0.295 12.025 1.00 97.38 185 VAL A O 1
ATOM 1459 N N . THR A 1 186 ? -6.086 0.629 12.200 1.00 96.56 186 THR A N 1
ATOM 1460 C CA . THR A 1 186 ? -6.605 -0.400 13.108 1.00 96.56 186 THR A CA 1
ATOM 1461 C C . THR A 1 186 ? -6.596 -1.783 12.448 1.00 96.56 186 THR A C 1
ATOM 1463 O O . THR A 1 186 ? -7.018 -1.957 11.301 1.00 96.56 186 THR A O 1
ATOM 1466 N N . ARG A 1 187 ? -6.134 -2.794 13.187 1.00 91.81 187 ARG A N 1
ATOM 1467 C CA . ARG A 1 187 ? -6.021 -4.197 12.759 1.00 91.81 187 ARG A CA 1
ATOM 1468 C C . ARG A 1 187 ? -6.466 -5.084 13.930 1.00 91.81 187 ARG A C 1
ATOM 1470 O O . ARG A 1 187 ? -6.038 -4.832 15.051 1.00 91.81 187 ARG A O 1
ATOM 1477 N N . ASN A 1 188 ? -7.325 -6.079 13.680 1.00 83.69 188 ASN A N 1
ATOM 1478 C CA . ASN A 1 188 ? -7.875 -6.998 14.700 1.00 83.69 188 ASN A CA 1
ATOM 1479 C C . ASN A 1 188 ? -7.640 -8.445 14.313 1.00 83.69 188 ASN A C 1
ATOM 1481 O O . ASN A 1 188 ? -8.060 -8.769 13.180 1.00 83.69 188 ASN A O 1
#

Solvent-accessible surface area (backbone atoms only — not comparable to full-atom values): 10719 Å² total; per-residue (Å²): 136,84,80,76,76,77,74,65,65,51,90,67,58,64,57,67,79,69,65,46,44,64,30,23,49,42,31,30,44,55,72,74,45,77,58,26,25,58,38,33,38,35,34,41,84,37,77,70,92,47,89,86,75,56,95,68,62,34,29,40,36,42,36,36,30,24,42,71,93,45,87,61,78,44,77,49,49,34,36,34,35,61,70,61,97,53,68,36,34,30,39,37,34,30,46,81,91,37,58,85,45,59,42,46,35,32,62,59,30,62,52,72,46,67,67,73,96,62,93,60,96,63,100,67,94,72,88,50,70,63,42,40,38,36,31,36,37,36,52,60,42,98,87,42,72,58,35,43,38,32,35,20,59,43,82,89,48,72,58,68,66,60,52,50,51,52,44,54,35,35,54,76,50,98,45,25,77,54,50,76,52,52,42,77,40,47,72,132

Secondary structure (DSSP, 8-state):
-PPPPPSPPPSSPPPHHHHSEEEEEEEE--GGGGGEEEEEEEEEEPPPSSTTT-SSPPEEEEEEEEETT--PPEEEEEEEEESSSSSSEEEEEE-GGGGG-EEEEEEEEEEEE-S---------------EEEEEEEE---SSS-SEEEEEESSTT---HHHHHHHHHHHTTSTTHHHHHT-EEPB--

pLDDT: mean 85.5, std 17.48, range [32.75, 98.56]

Organism: NCBI:txid116794

Foldseek 3Di:
DDDDDDLAFDPDDDAPVLVAAKWFFFKKLWVVLVQKARWMKHWDFDDDPDPPPAPDTKTWIWIWIGGPVDPDIDIWIWIWDAPDNHDFKTKIATPDVRNVDIKIKGWRHWDWAFDDPDPDPDPDDDPGPTKTKTKMWIDDDPVTHTMITIIIPDLVDDDPVVLVSVLSSLCPDPNNVRSVSMDTRHYD

Sequence (188 aa):
MSTLPPSSLSESPPPLSFLTGSWYVTYSTLPMWKDNRNVRITYTELPPSNPAASSIPRLDDLVEYQPLASDKIKTVHGIDSPSGTDTRAWDWRGKGWLKVVSSHWEFVDWGRAGGGSGEGEGEGTSEGNEEEWAVVWFEKTIFTPEGIDIFVRGKEGLREETVREIKERLGGGRHKTMSEGLFEVTRN

Radius of gyration: 17.6 Å; Cα contacts (8 Å, |Δi|>4): 366; chains: 1; bounding box: 50×40×50 Å

Nearest PDB structures (foldseek):
  6s8v-assembly2_C  TM=6.415E-01  e=7.189E-05  Homo sapiens
  3sao-assembly1_A  TM=6.839E-01  e=1.541E-02  Gallus gallus
  5ixg-assembly1_A  TM=3.811E-01  e=2.084E-01  Burkholderia cenocepacia PC184